Protein AF-A0A848GWV9-F1 (afdb_monomer)

pLDDT: mean 75.82, std 21.97, range [32.12, 97.69]

Foldseek 3Di:
DDDDDDPDPPPPPPPLDDWDFDPAWKKFFFPAKQWFWDADPVRKIKIKIQGGAIFTFTTDDPFWTFTWGAAQRMWIAIVVVVRWIWGFLWTKTDTPPLVFFIKTKGQQDPDTDTDPDVVVVSVLLVVQQVPDDDDDQDDAPDDRRSHDDNRVSVLVRCLVVVSHDMDMDGRPPSVSRVSRVVSMDHDPDPPPPDPDPPDDD

Secondary structure (DSSP, 8-state):
------------------PEEPSS-EEEEESS-EEEEEE-TT--EEEEEEPSEEEEEEEE-SSEEEEEPSSS-EEEEEGGGTTPPEEESEEEEEESSTTSPPEEEEE--SS-EE-S-HHHHHHHHHHHHHS--S------TTS---S---HHHHHHHHIIIII--EEEEE---HHHHHHHHHTEEE---GGG---PPPPP-

Sequence (201 aa):
MIMGAALSAIGGCATREKLARADREEQIVLTEKVSYVTHSISGVRWEYIALPGIYVAERKDDQGVYFYGPGRSIVEITTLRNNLPHLLVGGIYLPNDPSRPSQLVWAFEGNPQTTADLDAYMTQRTVATTALPALQPGIGAGANIVGNVVGGAVVAGIIAAGEGELNRIEVKDPALSAKLREGRGPTRSAAAGQQLPQAVK

Nearest PDB structures (foldseek):
  6zfb-assembly1_X  TM=3.931E-01  e=8.221E+00  Bacillus subtilis
  3j1o-assembly1_M  TM=1.472E-01  e=5.541E+00  Saccharomyces cerevisiae

Structure (mmCIF, N/CA/C/O backbone):
data_AF-A0A848GWV9-F1
#
_entry.id   AF-A0A848GWV9-F1
#
loop_
_atom_site.group_PDB
_atom_site.id
_atom_site.type_symbol
_atom_site.label_atom_id
_atom_site.label_alt_id
_atom_site.label_comp_id
_atom_site.label_asym_id
_atom_site.label_entity_id
_atom_site.label_seq_id
_atom_site.pdbx_PDB_ins_code
_atom_site.Cartn_x
_atom_site.Cartn_y
_atom_site.Cartn_z
_atom_site.occupancy
_atom_site.B_iso_or_equiv
_atom_site.auth_seq_id
_atom_site.auth_comp_id
_atom_site.auth_asym_id
_atom_site.auth_atom_id
_atom_site.pdbx_PDB_model_num
ATOM 1 N N . MET A 1 1 ? 35.061 -28.473 39.224 1.00 37.84 1 MET A N 1
ATOM 2 C CA . MET A 1 1 ? 34.505 -27.168 38.808 1.00 37.84 1 MET A CA 1
ATOM 3 C C . MET A 1 1 ? 34.039 -27.339 37.367 1.00 37.84 1 MET A C 1
ATOM 5 O O . MET A 1 1 ? 34.867 -27.329 36.470 1.00 37.84 1 MET A O 1
ATOM 9 N N . ILE A 1 2 ? 32.767 -27.693 37.157 1.00 36.75 2 ILE A N 1
ATOM 10 C CA . ILE A 1 2 ? 32.220 -28.002 35.825 1.00 36.75 2 ILE A CA 1
ATOM 11 C C . ILE A 1 2 ? 31.455 -26.765 35.364 1.00 36.75 2 ILE A C 1
ATOM 13 O O . ILE A 1 2 ? 30.450 -26.394 35.964 1.00 36.75 2 ILE A O 1
ATOM 17 N N . MET A 1 3 ? 31.994 -26.099 34.347 1.00 40.75 3 MET A N 1
ATOM 18 C CA . MET A 1 3 ? 31.431 -24.896 33.748 1.00 40.75 3 MET A CA 1
ATOM 19 C C . MET A 1 3 ? 30.366 -25.326 32.735 1.00 40.75 3 MET A C 1
ATOM 21 O O . MET A 1 3 ? 30.688 -25.843 31.668 1.00 40.75 3 MET A O 1
ATOM 25 N N . GLY A 1 4 ? 29.095 -25.193 33.115 1.00 39.00 4 GLY A N 1
ATOM 26 C CA . GLY A 1 4 ? 27.958 -25.467 32.240 1.00 39.00 4 GLY A CA 1
ATOM 27 C C . GLY A 1 4 ? 27.772 -24.330 31.239 1.00 39.00 4 GLY A C 1
ATOM 28 O O . GLY A 1 4 ? 27.489 -23.201 31.631 1.00 39.00 4 GLY A O 1
ATOM 29 N N . ALA A 1 5 ? 27.938 -24.628 29.952 1.00 45.38 5 ALA A N 1
ATOM 30 C CA . ALA A 1 5 ? 27.620 -23.710 28.869 1.00 45.38 5 ALA A CA 1
ATOM 31 C C . ALA A 1 5 ? 26.100 -23.695 28.646 1.00 45.38 5 ALA A C 1
ATOM 33 O O . ALA A 1 5 ? 25.513 -24.695 28.231 1.00 45.38 5 ALA A O 1
ATOM 34 N N . ALA A 1 6 ? 25.462 -22.562 28.934 1.00 46.06 6 ALA A N 1
ATOM 35 C CA . ALA A 1 6 ? 24.075 -22.318 28.568 1.00 46.06 6 ALA A CA 1
ATOM 36 C C . ALA A 1 6 ? 24.000 -22.000 27.065 1.00 46.06 6 ALA A C 1
ATOM 38 O O . ALA A 1 6 ? 24.472 -20.955 26.619 1.00 46.06 6 ALA A O 1
ATOM 39 N N . LEU A 1 7 ? 23.409 -22.906 26.280 1.00 41.81 7 LEU A N 1
ATOM 40 C CA . LEU A 1 7 ? 22.966 -22.610 24.919 1.00 41.81 7 LEU A CA 1
ATOM 41 C C . LEU A 1 7 ? 21.737 -21.695 24.998 1.00 41.81 7 LEU A C 1
ATOM 43 O O . LEU A 1 7 ? 20.629 -22.147 25.285 1.00 41.81 7 LEU A O 1
ATOM 47 N N . SER A 1 8 ? 21.919 -20.406 24.724 1.00 45.28 8 SER A N 1
ATOM 48 C CA . SER A 1 8 ? 20.810 -19.507 24.410 1.00 45.28 8 SER A CA 1
ATOM 49 C C . SER A 1 8 ? 20.302 -19.828 23.005 1.00 45.28 8 SER A C 1
ATOM 51 O O . SER A 1 8 ? 20.892 -19.426 22.006 1.00 45.28 8 SER A O 1
ATOM 53 N N . ALA A 1 9 ? 19.205 -20.579 22.925 1.00 43.94 9 ALA A N 1
ATOM 54 C CA . ALA A 1 9 ? 18.448 -20.742 21.695 1.00 43.94 9 ALA A CA 1
ATOM 55 C C . ALA A 1 9 ? 17.792 -19.398 21.335 1.00 43.94 9 ALA A C 1
ATOM 57 O O . ALA A 1 9 ? 16.782 -19.014 21.922 1.00 43.94 9 ALA A O 1
ATOM 58 N N . ILE A 1 10 ? 18.361 -18.678 20.366 1.00 43.25 10 ILE A N 1
ATOM 59 C CA . ILE A 1 10 ? 17.713 -17.533 19.711 1.00 43.25 10 ILE A CA 1
ATOM 60 C C . ILE A 1 10 ? 16.693 -18.103 18.715 1.00 43.25 10 ILE A C 1
ATOM 62 O O . ILE A 1 10 ? 16.870 -18.067 17.501 1.00 43.25 10 ILE A O 1
ATOM 66 N N . GLY A 1 11 ? 15.641 -18.725 19.243 1.00 38.44 11 GLY A N 1
ATOM 67 C CA . GLY A 1 11 ? 14.451 -19.055 18.477 1.00 38.44 11 GLY A CA 1
ATOM 68 C C . GLY A 1 11 ? 13.612 -17.793 18.363 1.00 38.44 11 GLY A C 1
ATOM 69 O O . GLY A 1 11 ? 12.876 -17.464 19.289 1.00 38.44 11 GLY A O 1
ATOM 70 N N . GLY A 1 12 ? 13.749 -17.065 17.254 1.00 34.25 12 GLY A N 1
ATOM 71 C CA . GLY A 1 12 ? 12.821 -15.999 16.899 1.00 34.25 12 GLY A CA 1
ATOM 72 C C . GLY A 1 12 ? 11.434 -16.600 16.707 1.00 34.25 12 GLY A C 1
ATOM 73 O O . GLY A 1 12 ? 11.107 -17.080 15.625 1.00 34.25 1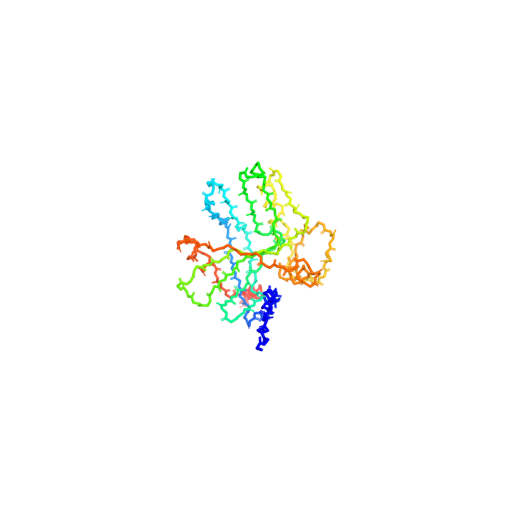2 GLY A O 1
ATOM 74 N N . CYS A 1 13 ? 10.627 -16.619 17.767 1.00 38.88 13 CYS A N 1
ATOM 75 C CA . CYS A 1 13 ? 9.197 -16.840 17.653 1.00 38.88 13 CYS A CA 1
ATOM 76 C C . CYS A 1 13 ? 8.653 -15.741 16.739 1.00 38.88 13 CYS A C 1
ATOM 78 O O . CYS A 1 13 ? 8.515 -14.593 17.161 1.00 38.88 13 CYS A O 1
ATOM 80 N N . ALA A 1 14 ? 8.371 -16.083 15.482 1.00 41.12 14 ALA A N 1
ATOM 81 C CA . ALA A 1 14 ? 7.571 -15.254 14.599 1.00 41.12 14 ALA A CA 1
ATOM 82 C C . ALA A 1 14 ? 6.175 -15.165 15.224 1.00 41.12 14 ALA A C 1
ATOM 84 O O . ALA A 1 14 ? 5.323 -16.041 15.052 1.00 41.12 14 ALA A O 1
ATOM 85 N N . THR A 1 15 ? 5.973 -14.158 16.067 1.00 48.69 15 THR A N 1
ATOM 86 C CA . THR A 1 15 ? 4.688 -13.915 16.708 1.00 48.69 15 THR A CA 1
ATOM 87 C C . THR A 1 15 ? 3.738 -13.491 15.600 1.00 48.69 15 THR A C 1
ATOM 89 O O . THR A 1 15 ? 3.828 -12.368 15.115 1.00 48.69 15 THR A O 1
ATOM 92 N N . ARG A 1 16 ? 2.861 -14.401 15.151 1.00 56.94 16 ARG A N 1
ATOM 93 C CA . ARG A 1 16 ? 1.762 -14.048 14.243 1.00 56.94 16 ARG A CA 1
ATOM 94 C C . ARG A 1 16 ? 0.995 -12.900 14.881 1.00 56.94 16 ARG A C 1
ATOM 96 O O . ARG A 1 16 ? 0.379 -13.073 15.935 1.00 56.94 16 ARG A O 1
ATOM 103 N N . GLU A 1 17 ? 1.077 -11.735 14.263 1.00 62.47 17 GLU A N 1
ATOM 104 C CA . GLU A 1 17 ? 0.449 -10.525 14.759 1.00 62.47 17 GLU A CA 1
ATOM 105 C C . GLU A 1 17 ? -1.068 -10.736 14.782 1.00 62.47 17 GLU A C 1
ATOM 107 O O . GLU A 1 17 ? -1.705 -11.006 13.760 1.00 62.47 17 GLU A O 1
ATOM 112 N N . LYS A 1 18 ? -1.656 -10.717 15.980 1.00 69.44 18 LYS A N 1
ATOM 113 C CA . LYS A 1 18 ? -3.096 -10.912 16.146 1.00 69.44 18 LYS A CA 1
ATOM 114 C C . LYS A 1 18 ? -3.809 -9.607 15.824 1.00 69.44 18 LYS A C 1
ATOM 116 O O . LYS A 1 18 ? -4.002 -8.770 16.698 1.00 69.44 18 LYS A O 1
ATOM 121 N N . LEU A 1 19 ? -4.227 -9.462 14.575 1.00 82.06 19 LEU A N 1
ATOM 122 C CA . LEU A 1 19 ? -5.028 -8.325 14.141 1.00 82.06 19 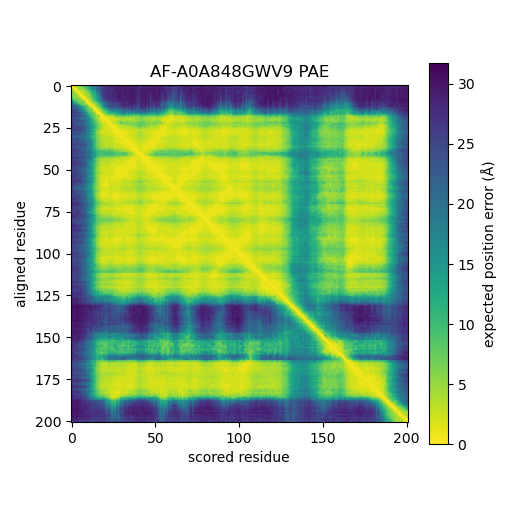LEU A CA 1
ATOM 123 C C . LEU A 1 19 ? -6.485 -8.480 14.593 1.00 82.06 19 LEU A C 1
ATOM 125 O O . LEU A 1 19 ? -7.148 -9.470 14.272 1.00 82.06 19 LEU A O 1
ATOM 129 N N . ALA A 1 20 ? -7.001 -7.484 15.309 1.00 85.81 20 ALA A N 1
ATOM 130 C CA . ALA A 1 20 ? -8.416 -7.388 15.652 1.00 85.81 20 ALA A CA 1
ATOM 131 C C . ALA A 1 20 ? -9.216 -6.798 14.481 1.00 85.81 20 ALA A C 1
ATOM 133 O O . ALA A 1 20 ? -8.654 -6.183 13.574 1.00 85.81 20 ALA A O 1
ATOM 134 N N . ARG A 1 21 ? -10.544 -6.956 14.491 1.00 85.88 21 ARG A N 1
ATOM 135 C CA . ARG A 1 21 ? -11.423 -6.226 13.564 1.00 85.88 21 ARG A CA 1
ATOM 136 C C . ARG A 1 21 ? -11.405 -4.732 13.908 1.00 85.88 21 ARG A C 1
ATOM 138 O O . ARG A 1 21 ? -11.348 -4.383 15.085 1.00 85.88 21 ARG A O 1
ATOM 145 N N . ALA A 1 22 ? -11.449 -3.867 12.895 1.00 87.25 22 ALA A N 1
ATOM 146 C CA . ALA A 1 22 ? -11.583 -2.425 13.104 1.00 87.25 22 ALA A CA 1
ATOM 147 C C . ALA A 1 22 ? -12.892 -2.087 13.851 1.00 87.25 22 ALA A C 1
ATOM 149 O O . ALA A 1 22 ? -13.922 -2.714 13.603 1.00 87.25 22 ALA A O 1
ATOM 150 N N . ASP A 1 23 ? -12.853 -1.099 14.753 1.00 85.94 23 ASP A N 1
ATOM 151 C CA . ASP A 1 23 ? -14.019 -0.722 15.577 1.00 85.94 23 ASP A CA 1
ATOM 152 C C . ASP A 1 23 ? -15.027 0.164 14.838 1.00 85.94 23 ASP A C 1
ATOM 154 O O . ASP A 1 23 ? -16.157 0.334 15.292 1.00 85.94 23 ASP A O 1
ATOM 158 N N . ARG A 1 24 ? -14.596 0.803 13.747 1.00 87.12 24 ARG A N 1
ATOM 159 C CA . ARG A 1 24 ? -15.358 1.827 13.032 1.00 87.12 24 ARG A CA 1
ATOM 160 C C . ARG A 1 24 ? -15.438 1.492 11.554 1.00 87.12 24 ARG A C 1
ATOM 162 O O . ARG A 1 24 ? -14.464 1.028 10.966 1.00 87.12 24 ARG A O 1
ATOM 169 N N . GLU A 1 25 ? -16.590 1.790 10.967 1.00 87.19 25 GLU A N 1
ATOM 170 C CA . GLU A 1 25 ? -16.789 1.759 9.521 1.00 87.19 25 GLU A CA 1
ATOM 171 C C . GLU A 1 25 ? -16.191 3.028 8.909 1.00 87.19 25 GLU A C 1
ATOM 173 O O . GLU A 1 25 ? -16.817 4.089 8.826 1.00 87.19 25 GLU A O 1
ATOM 178 N N . GLU A 1 26 ? -14.916 2.926 8.555 1.00 89.62 26 GLU A N 1
ATOM 179 C CA . GLU A 1 26 ? -14.139 3.997 7.949 1.00 89.62 26 GLU A CA 1
ATOM 180 C C . GLU A 1 26 ? -13.521 3.512 6.640 1.00 89.62 26 GLU A C 1
ATOM 182 O O . GLU A 1 26 ? -13.300 2.319 6.421 1.00 89.62 26 GLU A O 1
ATOM 187 N N . GLN A 1 27 ? -13.206 4.458 5.765 1.00 92.25 27 GLN A N 1
ATOM 188 C CA . GLN A 1 27 ? -12.555 4.179 4.496 1.00 92.25 27 GLN A CA 1
ATOM 189 C C . GLN A 1 27 ? -11.557 5.273 4.134 1.00 92.25 27 GLN A C 1
ATOM 191 O O . GLN A 1 27 ? -11.716 6.418 4.550 1.00 92.25 27 GLN A O 1
ATOM 196 N N . ILE A 1 28 ? -10.569 4.928 3.314 1.00 93.12 28 ILE A N 1
ATOM 197 C CA . ILE A 1 28 ? -9.724 5.876 2.590 1.00 93.12 28 ILE A CA 1
ATOM 198 C C . ILE A 1 28 ? -10.146 5.843 1.125 1.00 93.12 28 ILE A C 1
ATOM 200 O O . ILE A 1 28 ? -10.170 4.777 0.510 1.00 93.12 28 ILE A O 1
ATOM 204 N N . VAL A 1 29 ? -10.481 6.996 0.552 1.00 90.25 29 VAL A N 1
ATOM 205 C CA . VAL A 1 29 ? -10.802 7.101 -0.878 1.00 90.25 29 VAL A CA 1
ATOM 206 C C . VAL A 1 29 ? -9.615 7.701 -1.616 1.00 90.25 29 VAL A C 1
ATOM 208 O O . VAL A 1 29 ? -9.265 8.856 -1.394 1.00 90.25 29 VAL A O 1
ATOM 211 N N . LEU A 1 30 ? -9.022 6.925 -2.522 1.00 91.88 30 LEU A N 1
ATOM 212 C CA . LEU A 1 30 ? -8.000 7.402 -3.447 1.00 91.88 30 LEU A CA 1
ATOM 213 C C . LEU A 1 30 ? -8.615 7.591 -4.833 1.00 91.88 30 LEU A C 1
ATOM 215 O O . LEU A 1 30 ? -9.012 6.624 -5.480 1.00 91.88 30 LEU A O 1
ATOM 219 N N . THR A 1 31 ? -8.696 8.834 -5.298 1.00 88.44 31 THR A N 1
ATOM 220 C CA . THR A 1 31 ? -9.167 9.174 -6.655 1.00 88.44 31 THR A CA 1
ATOM 221 C C . THR A 1 31 ? -8.081 8.978 -7.710 1.00 88.44 31 THR A C 1
ATOM 223 O O . THR A 1 31 ? -8.380 8.749 -8.878 1.00 88.44 31 THR A O 1
ATOM 226 N N . GLU A 1 32 ? -6.821 9.025 -7.292 1.00 90.56 32 GLU A N 1
ATOM 227 C CA . GLU A 1 32 ? -5.636 8.859 -8.124 1.00 90.56 32 GLU A CA 1
ATOM 228 C C . GLU A 1 32 ? -4.634 7.914 -7.456 1.00 90.56 32 GLU A C 1
ATOM 230 O O . GLU A 1 32 ? -4.730 7.625 -6.259 1.00 90.56 32 GLU A O 1
ATOM 235 N N . LYS A 1 33 ? -3.670 7.413 -8.236 1.00 94.12 33 LYS A N 1
ATOM 236 C CA . LYS A 1 33 ? -2.619 6.554 -7.691 1.00 94.12 33 LYS A CA 1
ATOM 237 C C . LYS A 1 33 ? -1.695 7.363 -6.785 1.00 94.12 33 LYS A C 1
ATOM 239 O O . LYS A 1 33 ? -1.374 8.517 -7.062 1.00 94.12 33 LYS A O 1
ATOM 244 N N . VAL A 1 34 ? -1.226 6.726 -5.725 1.00 95.50 34 VAL A N 1
ATOM 245 C CA . VAL A 1 34 ? -0.238 7.272 -4.798 1.00 95.50 34 VAL A CA 1
ATOM 246 C C . VAL A 1 34 ? 1.045 6.474 -4.981 1.00 95.50 34 VAL A C 1
ATOM 248 O O . VAL A 1 34 ? 1.056 5.286 -4.682 1.00 95.50 34 VAL A O 1
ATOM 251 N N . SER A 1 35 ? 2.098 7.106 -5.507 1.00 96.81 35 SER A N 1
ATOM 252 C CA . SER A 1 35 ? 3.405 6.473 -5.734 1.00 96.81 35 SER A CA 1
ATOM 253 C C . SER A 1 35 ? 4.417 6.935 -4.688 1.00 96.81 35 SER A C 1
ATOM 255 O O . SER A 1 35 ? 4.547 8.130 -4.427 1.00 96.81 35 SER A O 1
ATOM 257 N N . TYR A 1 36 ? 5.130 5.980 -4.097 1.00 97.44 36 TYR A N 1
ATOM 258 C CA . TYR A 1 36 ? 6.228 6.189 -3.167 1.00 97.44 36 TYR A CA 1
ATOM 259 C C . TYR A 1 36 ? 7.496 5.536 -3.718 1.00 97.44 36 TYR A C 1
ATOM 261 O O . TYR A 1 36 ? 7.561 4.317 -3.880 1.00 97.44 36 TYR A O 1
ATOM 269 N N . VAL A 1 37 ? 8.518 6.348 -3.990 1.00 96.94 37 VAL A N 1
ATOM 270 C CA . VAL A 1 37 ? 9.806 5.884 -4.519 1.00 96.94 37 VAL A CA 1
ATOM 271 C C . VAL A 1 37 ? 10.858 5.912 -3.416 1.00 96.94 37 VAL A C 1
ATOM 273 O O . VAL A 1 37 ? 11.019 6.909 -2.716 1.00 96.94 37 VAL A O 1
ATOM 276 N N . THR A 1 38 ? 11.614 4.827 -3.288 1.00 95.56 38 THR A N 1
ATOM 277 C CA . THR A 1 38 ? 12.735 4.701 -2.354 1.00 95.56 38 THR A CA 1
ATOM 278 C C . THR A 1 38 ? 13.902 3.965 -3.008 1.00 95.56 38 THR A C 1
ATOM 280 O O . THR A 1 38 ? 13.754 3.343 -4.060 1.00 95.56 38 THR A O 1
ATOM 283 N N . HIS A 1 39 ? 15.081 4.047 -2.397 1.00 94.38 39 HIS A N 1
ATOM 284 C CA . HIS A 1 39 ? 16.280 3.359 -2.865 1.00 94.38 39 HIS A CA 1
ATOM 285 C C . HIS A 1 39 ? 16.845 2.480 -1.750 1.00 94.38 39 HIS A C 1
ATOM 287 O O . HIS A 1 39 ? 16.891 2.888 -0.588 1.00 94.38 39 HIS A O 1
ATOM 293 N N . SER A 1 40 ? 17.273 1.267 -2.097 1.00 90.00 40 SER A N 1
ATOM 294 C CA . SER A 1 40 ? 18.042 0.425 -1.180 1.00 90.00 40 SER A CA 1
ATOM 295 C C . SER A 1 40 ? 19.462 0.974 -0.994 1.00 90.00 40 SER A C 1
ATOM 297 O O . SER A 1 40 ? 19.934 1.814 -1.761 1.00 90.00 40 SER A O 1
ATOM 299 N N . ILE A 1 41 ? 20.189 0.421 -0.020 1.00 84.06 41 ILE A N 1
ATOM 300 C CA . ILE A 1 41 ? 21.613 0.726 0.214 1.00 84.06 41 ILE A CA 1
ATOM 301 C C . ILE A 1 41 ? 22.476 0.407 -1.025 1.00 84.06 41 ILE A C 1
ATOM 303 O O . ILE A 1 41 ? 23.483 1.065 -1.262 1.00 84.06 41 ILE A O 1
ATOM 307 N N . SER A 1 42 ? 22.064 -0.560 -1.851 1.00 91.50 42 SER A N 1
ATOM 308 C CA . SER A 1 42 ? 22.725 -0.913 -3.115 1.00 91.50 42 SER A CA 1
ATOM 309 C C . SER A 1 42 ? 22.299 -0.047 -4.310 1.00 91.50 42 SER A C 1
ATOM 311 O O . SER A 1 42 ? 22.659 -0.355 -5.443 1.00 91.50 42 SER A O 1
ATOM 313 N N . GLY A 1 43 ? 21.515 1.014 -4.089 1.00 93.06 43 GLY A N 1
ATOM 314 C CA . GLY A 1 43 ? 21.027 1.905 -5.145 1.00 93.06 43 GLY A CA 1
ATOM 315 C C . GLY A 1 43 ? 19.875 1.331 -5.976 1.00 93.06 43 GLY A C 1
ATOM 316 O O . GLY A 1 43 ? 19.492 1.925 -6.982 1.00 93.06 43 GLY A O 1
ATOM 317 N N . VAL A 1 44 ? 19.292 0.197 -5.574 1.00 95.31 44 VAL A N 1
ATOM 318 C CA . VAL A 1 44 ? 18.119 -0.369 -6.254 1.00 95.31 44 VAL A CA 1
ATOM 319 C C . VAL A 1 44 ? 16.926 0.539 -6.006 1.00 95.31 44 VAL A C 1
ATOM 321 O O . VAL A 1 44 ? 16.540 0.752 -4.856 1.00 95.31 44 VAL A O 1
ATOM 324 N N . ARG A 1 45 ? 16.320 1.034 -7.086 1.00 96.62 45 ARG A N 1
ATOM 325 C CA . ARG A 1 45 ? 15.083 1.811 -7.035 1.00 96.62 45 ARG A CA 1
ATOM 326 C C . ARG A 1 45 ? 13.899 0.875 -6.815 1.00 96.62 45 ARG A C 1
ATOM 328 O O . ARG A 1 45 ? 13.680 -0.043 -7.605 1.00 96.62 45 ARG A O 1
ATOM 335 N N . TRP A 1 46 ? 13.121 1.169 -5.783 1.00 96.81 46 TRP A N 1
ATOM 336 C CA . TRP A 1 46 ? 11.823 0.568 -5.510 1.00 96.81 46 TRP A CA 1
ATOM 337 C C . TRP A 1 46 ? 10.751 1.640 -5.623 1.00 96.81 46 TRP A C 1
ATOM 339 O O . TRP A 1 46 ? 10.903 2.744 -5.102 1.00 96.81 46 TRP A O 1
ATOM 349 N N . GLU A 1 47 ? 9.662 1.312 -6.291 1.00 97.69 47 GLU A N 1
ATOM 350 C CA . GLU A 1 47 ? 8.471 2.137 -6.375 1.00 97.69 47 GLU A CA 1
ATOM 351 C C . GLU A 1 47 ? 7.279 1.318 -5.892 1.00 97.69 47 GLU A C 1
ATOM 353 O O . GLU A 1 47 ? 6.987 0.248 -6.423 1.00 97.69 47 GLU A O 1
ATOM 358 N N . TYR A 1 48 ? 6.609 1.831 -4.866 1.00 97.56 48 TYR A N 1
ATOM 359 C CA . TYR A 1 48 ? 5.417 1.242 -4.279 1.00 97.56 48 TYR A CA 1
ATOM 360 C C . TYR A 1 48 ? 4.228 2.140 -4.592 1.00 97.56 48 TYR A C 1
ATOM 362 O O . TYR A 1 48 ? 4.257 3.335 -4.303 1.00 97.56 48 TYR A O 1
ATOM 370 N N . ILE A 1 49 ? 3.181 1.577 -5.182 1.00 97.50 49 ILE A N 1
ATOM 371 C CA . ILE A 1 49 ? 2.029 2.334 -5.662 1.00 97.50 49 ILE A CA 1
ATOM 372 C C . ILE A 1 49 ? 0.766 1.795 -4.999 1.00 97.50 49 ILE A C 1
ATOM 374 O O . ILE A 1 49 ? 0.437 0.623 -5.157 1.00 97.50 49 ILE A O 1
ATOM 378 N N . ALA A 1 50 ? 0.021 2.655 -4.309 1.00 96.75 50 ALA A N 1
ATOM 379 C CA . ALA A 1 50 ? -1.371 2.391 -3.969 1.00 96.75 50 ALA A CA 1
ATOM 380 C C . ALA A 1 50 ? -2.258 2.869 -5.124 1.00 96.75 50 ALA A C 1
ATOM 382 O O . ALA A 1 50 ? -2.253 4.047 -5.489 1.00 96.75 50 ALA A O 1
ATOM 383 N N . LEU A 1 51 ? -3.001 1.949 -5.734 1.00 94.88 51 LEU A N 1
ATOM 384 C CA . LEU A 1 51 ? -3.868 2.246 -6.873 1.00 94.88 51 LEU A CA 1
ATOM 385 C C . LEU A 1 51 ? -5.141 2.995 -6.436 1.00 94.88 51 LEU A C 1
ATOM 387 O O . LEU A 1 51 ? -5.569 2.835 -5.288 1.00 94.88 51 LEU A O 1
ATOM 391 N N . PRO A 1 52 ? -5.804 3.748 -7.335 1.00 91.50 52 PRO A N 1
ATOM 392 C CA . PRO A 1 52 ? -7.081 4.392 -7.030 1.00 91.50 52 PRO A CA 1
ATOM 393 C C . PRO A 1 52 ? -8.117 3.385 -6.518 1.00 91.50 52 PRO A C 1
ATOM 395 O O . PRO A 1 52 ? -8.121 2.222 -6.930 1.00 91.50 52 PRO A O 1
ATOM 398 N N . GLY A 1 53 ? -9.006 3.809 -5.629 1.00 88.50 53 GLY A N 1
ATOM 399 C CA . GLY A 1 53 ? -10.079 2.973 -5.101 1.00 88.50 53 GLY A CA 1
ATOM 400 C C . GLY A 1 53 ? -10.478 3.321 -3.672 1.00 88.50 53 GLY A C 1
ATOM 401 O O . GLY A 1 53 ? -9.929 4.227 -3.047 1.00 88.50 53 GLY A O 1
ATOM 402 N N . ILE A 1 54 ? -11.454 2.572 -3.162 1.00 88.69 54 ILE A N 1
ATOM 403 C CA . ILE A 1 54 ? -11.947 2.684 -1.788 1.00 88.69 54 ILE A CA 1
ATOM 404 C C . ILE A 1 54 ? -11.254 1.617 -0.942 1.00 88.69 54 ILE A C 1
ATOM 406 O O . ILE A 1 54 ? -11.431 0.427 -1.182 1.00 88.69 54 ILE A O 1
ATOM 410 N N . TYR A 1 55 ? -10.478 2.042 0.045 1.00 91.12 55 TYR A N 1
ATOM 411 C CA . TYR A 1 55 ? -9.791 1.172 0.989 1.00 91.12 55 TYR A CA 1
ATOM 412 C C . TYR A 1 55 ? -10.584 1.138 2.289 1.00 91.12 55 TYR A C 1
ATOM 414 O O . TYR A 1 55 ? -10.756 2.175 2.922 1.00 91.12 55 TYR A O 1
ATOM 422 N N . VAL A 1 56 ? -11.081 -0.025 2.694 1.00 90.19 56 VAL A N 1
ATOM 423 C CA . VAL A 1 56 ? -11.996 -0.151 3.839 1.00 90.19 56 VAL A CA 1
ATOM 424 C C . VAL A 1 56 ? -11.224 -0.550 5.091 1.00 90.19 56 VAL A C 1
ATOM 426 O O . VAL A 1 56 ? -10.379 -1.445 5.034 1.00 90.19 56 VAL A O 1
ATOM 429 N N . ALA A 1 57 ? -11.510 0.100 6.220 1.00 91.00 57 ALA A N 1
ATOM 430 C CA . ALA A 1 57 ? -10.981 -0.289 7.521 1.00 91.00 57 ALA A CA 1
ATOM 431 C C . ALA A 1 57 ? -11.534 -1.664 7.916 1.00 91.00 57 ALA A C 1
ATOM 433 O O . ALA A 1 57 ? -12.717 -1.809 8.216 1.00 91.00 57 ALA A O 1
ATOM 434 N N . GLU A 1 58 ? -10.680 -2.686 7.942 1.00 85.38 58 GLU A N 1
ATOM 435 C CA . GLU A 1 58 ? -11.119 -4.047 8.287 1.00 85.38 58 GLU A CA 1
ATOM 436 C C . GLU A 1 58 ? -10.387 -4.643 9.479 1.00 85.38 58 GLU A C 1
ATOM 438 O O . GLU A 1 58 ? -10.937 -5.500 10.186 1.00 85.38 58 GLU A O 1
ATOM 443 N N . ARG A 1 59 ? -9.141 -4.224 9.701 1.00 89.12 59 ARG A N 1
ATOM 444 C CA . ARG A 1 59 ? -8.291 -4.726 10.778 1.00 89.12 59 ARG A CA 1
ATOM 445 C C . ARG A 1 59 ? -7.651 -3.577 11.542 1.00 89.12 59 ARG A C 1
ATOM 447 O O . ARG A 1 59 ? -7.513 -2.475 11.018 1.00 89.12 59 ARG A O 1
ATOM 454 N N . LYS A 1 60 ? -7.253 -3.844 12.778 1.00 91.62 60 LYS A N 1
ATOM 455 C CA . LYS A 1 60 ? -6.481 -2.936 13.625 1.00 91.62 60 LYS A CA 1
ATOM 456 C C . LYS A 1 60 ? -5.570 -3.718 14.563 1.00 91.62 60 LYS A C 1
ATOM 458 O O . LYS A 1 60 ? -5.825 -4.887 14.865 1.00 91.62 60 LYS A O 1
ATOM 463 N N . ASP A 1 61 ? -4.574 -3.024 15.067 1.00 91.25 61 ASP A N 1
ATOM 464 C CA . ASP A 1 61 ? -3.802 -3.395 16.245 1.00 91.25 61 ASP A CA 1
ATOM 465 C C . ASP A 1 61 ? -3.882 -2.243 17.268 1.00 91.25 61 ASP A C 1
ATOM 467 O O . ASP A 1 61 ? -4.739 -1.358 17.175 1.00 91.25 61 ASP A O 1
ATOM 471 N N . ASP A 1 62 ? -3.044 -2.278 18.295 1.00 92.31 62 ASP A N 1
ATOM 472 C CA . ASP A 1 62 ? -2.911 -1.208 19.284 1.00 92.31 62 ASP A CA 1
ATOM 473 C C . ASP A 1 62 ? -2.250 0.060 18.709 1.00 92.31 62 ASP A C 1
ATOM 475 O O . ASP A 1 62 ? -2.420 1.161 19.240 1.00 92.31 62 ASP A O 1
ATOM 479 N N . GLN A 1 63 ? -1.536 -0.072 17.594 1.00 94.25 63 GLN A N 1
ATOM 480 C CA . GLN A 1 63 ? -0.729 0.974 16.984 1.00 94.25 63 GLN A CA 1
ATOM 481 C C . GLN A 1 63 ? -1.455 1.721 15.855 1.00 94.25 63 GLN A C 1
ATOM 483 O O . GLN A 1 63 ? -1.061 2.851 15.544 1.00 94.25 63 GLN A O 1
ATOM 488 N N . GLY A 1 64 ? -2.490 1.146 15.240 1.00 94.75 64 GLY A N 1
ATOM 489 C CA . GLY A 1 64 ? -3.167 1.732 14.086 1.00 94.75 64 GLY A CA 1
ATOM 490 C C . GLY A 1 64 ? -4.228 0.854 13.4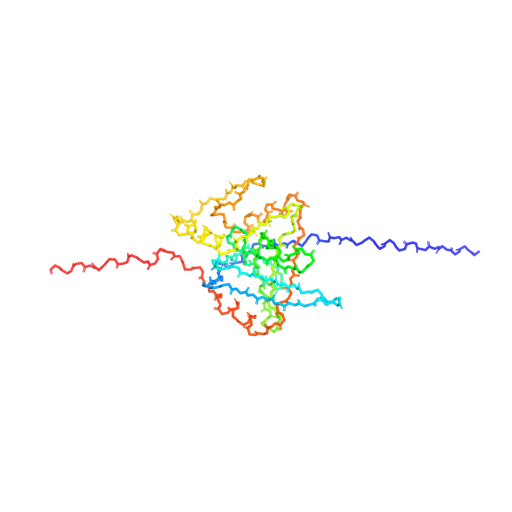24 1.00 94.75 64 GLY A C 1
ATOM 491 O O . GLY A 1 64 ? -4.670 -0.172 13.942 1.00 94.75 64 GLY A O 1
ATOM 492 N N . VAL A 1 65 ? -4.669 1.305 12.249 1.00 94.94 65 VAL A N 1
ATOM 493 C CA . VAL A 1 65 ? -5.776 0.715 11.482 1.00 94.94 65 VAL A CA 1
ATOM 494 C C . VAL A 1 65 ? -5.313 0.365 10.070 1.00 94.94 65 VAL A C 1
ATOM 496 O O . VAL A 1 65 ? -4.616 1.148 9.423 1.00 94.94 65 VAL A O 1
ATOM 499 N N . TYR A 1 66 ? -5.740 -0.799 9.586 1.00 94.38 66 TYR A N 1
ATOM 500 C CA . TYR A 1 66 ? -5.455 -1.326 8.255 1.00 94.38 66 TYR A CA 1
ATOM 501 C C . TYR A 1 66 ? -6.671 -1.130 7.353 1.00 94.38 66 TYR A C 1
ATOM 503 O O . TYR A 1 66 ? -7.763 -1.640 7.630 1.00 94.38 66 TYR A O 1
ATOM 511 N N . PHE A 1 67 ? -6.446 -0.422 6.254 1.00 93.94 67 PHE A N 1
ATOM 512 C CA . PHE A 1 67 ? -7.416 -0.132 5.214 1.00 93.94 67 PHE A CA 1
ATOM 513 C C . PHE A 1 67 ? -7.062 -0.941 3.968 1.00 93.94 67 PHE A C 1
ATOM 515 O O . PHE A 1 67 ? -6.062 -0.645 3.315 1.00 93.94 67 PHE A O 1
ATOM 522 N N . TYR A 1 68 ? -7.852 -1.953 3.615 1.00 91.56 68 TYR A N 1
ATOM 523 C CA . TYR A 1 68 ? -7.556 -2.819 2.469 1.00 91.56 68 TYR A CA 1
ATOM 524 C C . TYR A 1 68 ? -8.313 -2.380 1.220 1.00 91.56 68 TYR A C 1
ATOM 526 O O . TYR A 1 68 ? -9.508 -2.086 1.277 1.00 91.56 68 TYR A O 1
ATOM 534 N N . GLY A 1 69 ? -7.602 -2.319 0.094 1.00 87.94 69 GLY A N 1
ATOM 535 C CA . GLY A 1 69 ? -8.165 -1.909 -1.190 1.00 87.94 69 GLY A CA 1
ATOM 536 C C . GLY A 1 69 ? -8.770 -3.087 -1.958 1.00 87.94 69 GLY A C 1
ATOM 537 O O . GLY A 1 69 ? -8.509 -4.242 -1.628 1.00 87.94 69 GLY A O 1
ATOM 538 N N . PRO A 1 70 ? -9.569 -2.836 -3.009 1.00 83.31 70 PRO A N 1
ATOM 539 C CA . PRO A 1 70 ? -10.181 -3.913 -3.780 1.00 83.31 70 PRO A CA 1
ATOM 540 C C . PRO A 1 70 ? -9.133 -4.677 -4.594 1.00 83.31 70 PRO A C 1
ATOM 542 O O . PRO A 1 70 ? -8.252 -4.055 -5.198 1.00 83.31 70 PRO A O 1
ATOM 545 N N . GLY A 1 71 ? -9.265 -6.003 -4.668 1.00 83.25 71 GLY A N 1
ATOM 546 C CA . GLY A 1 71 ? -8.369 -6.869 -5.445 1.00 83.25 71 GLY A CA 1
ATOM 547 C C . GLY A 1 71 ? -6.891 -6.702 -5.064 1.00 83.25 71 GLY A C 1
ATOM 548 O O . GLY A 1 71 ? -6.546 -6.648 -3.886 1.00 83.25 71 GLY A O 1
ATOM 549 N N . ARG A 1 72 ? -6.009 -6.601 -6.068 1.00 89.88 72 ARG A N 1
ATOM 550 C CA . ARG A 1 72 ? -4.587 -6.276 -5.868 1.00 89.88 72 ARG A CA 1
ATOM 551 C C . ARG A 1 72 ? -4.385 -4.778 -6.010 1.00 89.88 72 ARG A C 1
ATOM 553 O O . ARG A 1 72 ? -4.298 -4.257 -7.124 1.00 89.88 72 ARG A O 1
ATOM 560 N N . SER A 1 73 ? -4.437 -4.090 -4.877 1.00 92.31 73 SER A N 1
ATOM 561 C CA . SER A 1 73 ? -4.463 -2.631 -4.791 1.00 92.31 73 SER A CA 1
ATOM 562 C C . SER A 1 73 ? -3.092 -1.997 -4.601 1.00 92.31 73 SER A C 1
ATOM 564 O O . SER A 1 73 ? -2.972 -0.784 -4.755 1.00 92.31 73 SER A O 1
ATOM 566 N N . ILE A 1 74 ? -2.084 -2.795 -4.245 1.00 95.81 74 ILE A N 1
ATOM 567 C CA . ILE A 1 74 ? -0.703 -2.348 -4.079 1.00 95.81 74 ILE A CA 1
ATOM 568 C C . ILE A 1 74 ? 0.117 -2.875 -5.249 1.00 95.81 74 ILE A C 1
ATOM 570 O O . ILE A 1 74 ? -0.081 -4.005 -5.692 1.00 95.81 74 ILE A O 1
ATOM 574 N N . VAL A 1 75 ? 1.022 -2.051 -5.763 1.00 96.62 75 VAL A N 1
ATOM 575 C CA . VAL A 1 75 ? 1.943 -2.422 -6.835 1.00 96.62 75 VAL A CA 1
ATOM 576 C C . VAL A 1 75 ? 3.365 -2.153 -6.396 1.00 96.62 75 VAL A C 1
ATOM 578 O O . VAL A 1 75 ? 3.656 -1.096 -5.848 1.00 96.62 75 VAL A O 1
ATOM 581 N N . GLU A 1 76 ? 4.245 -3.101 -6.666 1.00 96.38 76 GLU A N 1
ATOM 582 C CA . GLU A 1 76 ? 5.682 -2.972 -6.474 1.00 96.38 76 GLU A CA 1
ATOM 583 C C . GLU A 1 76 ? 6.369 -2.987 -7.844 1.00 96.38 76 GLU A C 1
ATOM 585 O O . GLU A 1 76 ? 6.134 -3.877 -8.662 1.00 96.38 76 GLU A O 1
ATOM 590 N N . ILE A 1 77 ? 7.220 -1.997 -8.101 1.00 96.75 77 ILE A N 1
ATOM 591 C CA . ILE A 1 77 ? 8.060 -1.903 -9.297 1.00 96.75 77 ILE A CA 1
ATOM 592 C C . ILE A 1 77 ? 9.505 -1.753 -8.835 1.00 96.75 77 ILE A C 1
ATOM 594 O O . ILE A 1 77 ? 9.826 -0.895 -8.013 1.00 96.75 77 ILE A O 1
ATOM 598 N N . THR A 1 78 ? 10.399 -2.577 -9.371 1.00 96.25 78 THR A N 1
ATOM 599 C CA . THR A 1 78 ? 11.817 -2.543 -9.004 1.00 96.25 78 THR A CA 1
ATOM 600 C C . THR A 1 78 ? 12.715 -2.821 -10.195 1.00 96.25 78 THR A C 1
ATOM 602 O O . THR A 1 78 ? 12.397 -3.641 -11.065 1.00 96.25 78 THR A O 1
ATOM 605 N N . THR A 1 79 ? 13.884 -2.183 -10.206 1.00 94.19 79 THR A N 1
ATOM 606 C CA . THR A 1 79 ? 14.897 -2.416 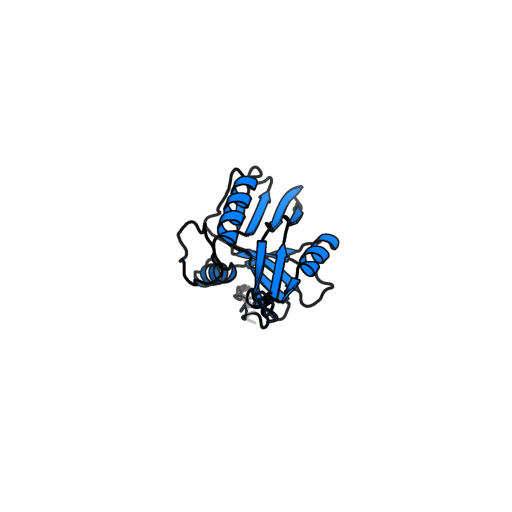-11.241 1.00 94.19 79 THR A CA 1
ATOM 607 C C . THR A 1 79 ? 15.443 -3.843 -11.203 1.00 94.19 79 THR A C 1
ATOM 609 O O . THR A 1 79 ? 15.852 -4.357 -12.239 1.00 94.19 79 THR A O 1
ATOM 612 N N . LEU A 1 80 ? 15.366 -4.531 -10.056 1.00 92.19 80 LEU A N 1
ATOM 613 C CA . LEU A 1 80 ? 15.759 -5.943 -9.929 1.00 92.19 80 LEU A CA 1
ATOM 614 C C . LEU A 1 80 ? 14.858 -6.904 -10.710 1.00 92.19 80 LEU A C 1
ATOM 616 O O . LEU A 1 80 ? 15.247 -8.042 -10.955 1.00 92.19 80 LEU A O 1
ATOM 620 N N . ARG A 1 81 ? 13.651 -6.469 -11.080 1.00 89.88 81 ARG A N 1
ATOM 621 C CA . ARG A 1 81 ? 12.659 -7.281 -11.796 1.00 89.88 81 ARG A CA 1
ATOM 622 C C . ARG A 1 81 ? 12.313 -6.674 -13.150 1.00 89.88 81 ARG A C 1
ATOM 624 O O . ARG A 1 81 ? 11.171 -6.739 -13.591 1.00 89.88 81 ARG A O 1
ATOM 631 N N . ASN A 1 82 ? 13.296 -6.044 -13.796 1.00 94.19 82 ASN A N 1
ATOM 632 C CA . ASN A 1 82 ? 13.139 -5.388 -15.097 1.00 94.19 82 ASN A CA 1
ATOM 633 C C . ASN A 1 82 ? 11.998 -4.354 -15.125 1.00 94.19 82 ASN A C 1
ATOM 635 O O . ASN A 1 82 ? 11.372 -4.153 -16.161 1.00 94.19 82 ASN A O 1
ATOM 639 N N . ASN A 1 83 ? 11.712 -3.713 -13.984 1.00 94.69 83 ASN A N 1
ATOM 640 C CA . ASN A 1 83 ? 10.590 -2.789 -13.806 1.00 94.69 83 ASN A CA 1
ATOM 641 C C . ASN A 1 83 ? 9.213 -3.381 -14.159 1.00 94.69 83 ASN A C 1
ATOM 643 O O . ASN A 1 83 ? 8.285 -2.627 -14.440 1.00 94.69 83 ASN A O 1
ATOM 647 N N . LEU A 1 84 ? 9.060 -4.708 -14.127 1.00 95.19 84 LEU A N 1
ATOM 648 C CA . LEU A 1 84 ? 7.761 -5.345 -14.291 1.00 95.19 84 LEU A CA 1
ATOM 649 C C . LEU A 1 84 ? 6.887 -5.038 -13.057 1.00 95.19 84 LEU A C 1
ATOM 651 O O . LEU A 1 84 ? 7.342 -5.277 -11.937 1.00 95.19 84 LEU A O 1
ATOM 655 N N . PRO A 1 85 ? 5.656 -4.520 -13.223 1.00 96.12 85 PRO A N 1
ATOM 656 C CA . PRO A 1 85 ? 4.722 -4.320 -12.119 1.00 96.12 85 PRO A CA 1
ATOM 657 C C . PRO A 1 85 ? 4.296 -5.627 -11.449 1.00 96.12 85 PRO A C 1
ATOM 659 O O . PRO A 1 85 ? 3.722 -6.507 -12.091 1.00 96.12 85 PRO A O 1
ATOM 662 N N . HIS A 1 86 ? 4.522 -5.723 -10.140 1.00 94.56 86 HIS A N 1
ATOM 663 C CA . HIS A 1 86 ? 4.019 -6.797 -9.287 1.00 94.56 86 HIS A CA 1
ATOM 664 C C . HIS A 1 86 ? 2.764 -6.331 -8.561 1.00 94.56 86 HIS A C 1
ATOM 666 O O . HIS A 1 86 ? 2.805 -5.375 -7.794 1.00 94.56 86 HIS A O 1
ATOM 672 N N . LEU A 1 87 ? 1.651 -7.011 -8.804 1.00 93.75 87 LEU A N 1
ATOM 673 C CA . LEU A 1 87 ? 0.345 -6.722 -8.235 1.00 93.75 87 LEU A CA 1
ATOM 674 C C . LEU A 1 87 ? 0.189 -7.492 -6.921 1.00 93.75 87 LEU A C 1
ATOM 676 O O . LEU A 1 87 ? 0.243 -8.720 -6.914 1.00 93.75 87 LEU A O 1
ATOM 680 N N . LEU A 1 88 ? -0.053 -6.787 -5.822 1.00 91.25 88 LEU A N 1
ATOM 681 C CA . LEU A 1 88 ? -0.054 -7.324 -4.463 1.00 91.25 88 LEU A CA 1
ATOM 682 C C . LEU A 1 88 ? -1.418 -7.117 -3.796 1.00 91.25 88 LEU A C 1
ATOM 684 O O . LEU A 1 88 ? -2.047 -6.059 -3.939 1.00 91.25 88 LEU A O 1
ATOM 688 N N . VAL A 1 89 ? -1.876 -8.118 -3.042 1.00 89.38 89 VAL A N 1
ATOM 689 C CA . VAL A 1 89 ? -3.064 -7.977 -2.189 1.00 89.38 89 VAL A CA 1
ATOM 690 C C . VAL A 1 89 ? -2.674 -7.215 -0.926 1.00 89.38 89 VAL A C 1
ATOM 692 O O . VAL A 1 89 ? -1.851 -7.675 -0.135 1.00 89.38 89 VAL A O 1
ATOM 695 N N . GLY A 1 90 ? -3.257 -6.036 -0.720 1.00 91.50 90 GLY A N 1
ATOM 696 C CA . GLY A 1 90 ? -2.786 -5.149 0.332 1.00 91.50 90 GLY A CA 1
ATOM 697 C C . GLY A 1 90 ? -3.643 -3.917 0.567 1.00 91.50 90 GLY A C 1
ATOM 698 O O . GLY A 1 90 ? -4.842 -3.883 0.289 1.00 91.50 90 GLY A O 1
ATOM 699 N N . GLY A 1 91 ? -3.023 -2.903 1.149 1.00 94.88 91 GLY A N 1
ATOM 700 C CA . GLY A 1 91 ? -3.714 -1.738 1.652 1.00 94.88 91 GLY A CA 1
ATOM 701 C C . GLY A 1 91 ? -2.789 -0.674 2.217 1.00 94.88 91 GLY A C 1
ATOM 702 O O . GLY A 1 91 ? -1.586 -0.635 1.956 1.00 94.88 91 GLY A O 1
ATOM 703 N N . ILE A 1 92 ? -3.390 0.189 3.019 1.00 97.00 92 ILE A N 1
ATOM 704 C CA . ILE A 1 92 ? -2.748 1.299 3.704 1.00 97.00 92 ILE A CA 1
ATOM 705 C C . ILE A 1 92 ? -2.907 1.059 5.198 1.00 97.00 92 ILE A C 1
ATOM 707 O O . ILE A 1 92 ? -4.003 0.770 5.674 1.00 97.00 92 ILE A O 1
ATOM 711 N N . TYR A 1 93 ? -1.829 1.208 5.948 1.00 97.00 93 TYR A N 1
ATOM 712 C CA . TYR A 1 93 ? -1.871 1.225 7.399 1.00 97.00 93 TYR A CA 1
ATOM 713 C C . TYR A 1 93 ? -1.655 2.653 7.898 1.00 97.00 93 TYR A C 1
ATOM 715 O O . TYR A 1 93 ? -0.676 3.318 7.542 1.00 97.00 93 TYR A O 1
ATOM 723 N N . LEU A 1 94 ? -2.589 3.128 8.721 1.00 97.12 94 LEU A N 1
ATOM 724 C CA . LEU A 1 94 ? -2.519 4.437 9.358 1.00 97.12 94 LEU A CA 1
ATOM 725 C C . LEU A 1 94 ? -2.272 4.263 10.860 1.00 97.12 94 LEU A C 1
ATOM 727 O O . LEU A 1 94 ? -3.170 3.794 11.566 1.00 97.12 94 LEU A O 1
ATOM 731 N N . PRO A 1 95 ? -1.100 4.681 11.372 1.00 96.69 95 PRO A N 1
ATOM 732 C CA . PRO A 1 95 ? -0.866 4.732 12.805 1.00 96.69 95 PRO A CA 1
ATOM 733 C C . PRO A 1 95 ? -1.842 5.673 13.521 1.00 96.69 95 PRO A C 1
ATOM 735 O O . PRO A 1 95 ? -2.182 6.745 12.998 1.00 96.69 95 PRO A O 1
ATOM 738 N N . ASN A 1 96 ? -2.219 5.291 14.743 1.00 95.06 96 ASN A N 1
ATOM 739 C CA . ASN A 1 96 ? -3.014 6.097 15.670 1.00 95.06 96 ASN A CA 1
ATOM 740 C C . ASN A 1 96 ? -2.305 7.415 16.004 1.00 95.06 96 ASN A C 1
ATOM 742 O O . ASN A 1 96 ? -2.940 8.466 16.031 1.00 95.06 96 ASN A O 1
ATOM 746 N N . ASP A 1 97 ? -0.987 7.357 16.202 1.00 95.25 97 ASP A N 1
ATOM 747 C CA . ASP A 1 97 ? -0.144 8.538 16.348 1.00 95.25 97 ASP A CA 1
ATOM 748 C C . ASP A 1 97 ? 0.039 9.229 14.978 1.00 95.25 97 ASP A C 1
ATOM 750 O O . ASP A 1 97 ? 0.622 8.634 14.060 1.00 95.25 97 ASP A O 1
ATOM 754 N N . P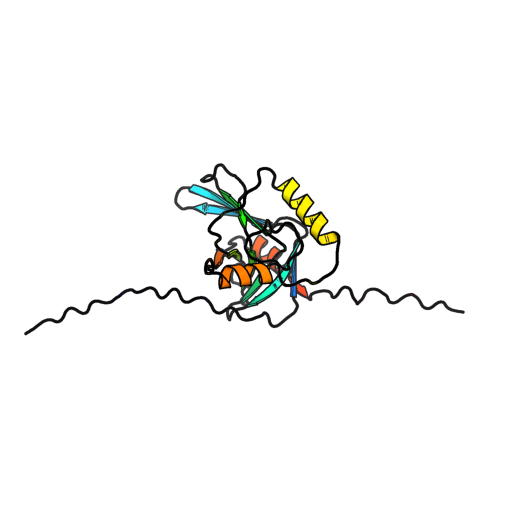RO A 1 98 ? -0.449 10.472 14.797 1.00 90.69 98 PRO A N 1
ATOM 755 C CA . PRO A 1 98 ? -0.327 11.193 13.535 1.00 90.69 98 PRO A CA 1
ATOM 756 C C . PRO A 1 98 ? 1.118 11.566 13.188 1.00 90.69 98 PRO A C 1
ATOM 758 O O . PRO A 1 98 ? 1.398 11.802 12.014 1.00 90.69 98 PRO A O 1
ATOM 761 N N . SER A 1 99 ? 2.028 11.594 14.169 1.00 92.69 99 SER A N 1
ATOM 762 C CA . SER A 1 99 ? 3.448 11.889 13.948 1.00 92.69 99 SER A CA 1
ATOM 763 C C . SER A 1 99 ? 4.202 10.732 13.290 1.00 92.69 99 SER A C 1
ATOM 765 O O . SER A 1 99 ? 5.250 10.943 12.677 1.00 92.69 99 SER A O 1
ATOM 767 N N . ARG A 1 100 ? 3.661 9.510 13.363 1.00 95.94 100 ARG A N 1
ATOM 768 C CA . ARG A 1 100 ? 4.249 8.351 12.694 1.00 95.94 100 ARG A CA 1
ATOM 769 C C . ARG A 1 100 ? 3.860 8.307 11.213 1.00 95.94 100 ARG A C 1
ATOM 771 O O . ARG A 1 100 ? 2.699 8.588 10.877 1.00 95.94 100 ARG A O 1
ATOM 778 N N . PRO A 1 101 ? 4.787 7.898 10.328 1.00 94.88 101 PRO A N 1
ATOM 779 C CA . PRO A 1 101 ? 4.506 7.786 8.905 1.00 94.88 101 PRO A CA 1
ATOM 780 C C . PRO A 1 101 ? 3.426 6.735 8.644 1.00 94.88 101 PRO A C 1
ATOM 782 O O . PRO A 1 101 ? 3.346 5.705 9.320 1.00 94.88 101 PRO A O 1
ATOM 785 N N . SER A 1 102 ? 2.597 6.997 7.636 1.00 97.12 102 SER A N 1
ATOM 786 C CA . SER A 1 102 ? 1.709 5.973 7.083 1.00 97.12 102 SER A CA 1
ATOM 787 C C . SER A 1 102 ? 2.525 4.855 6.428 1.00 97.12 102 SER A C 1
ATOM 789 O O . SER A 1 102 ? 3.710 5.026 6.130 1.00 97.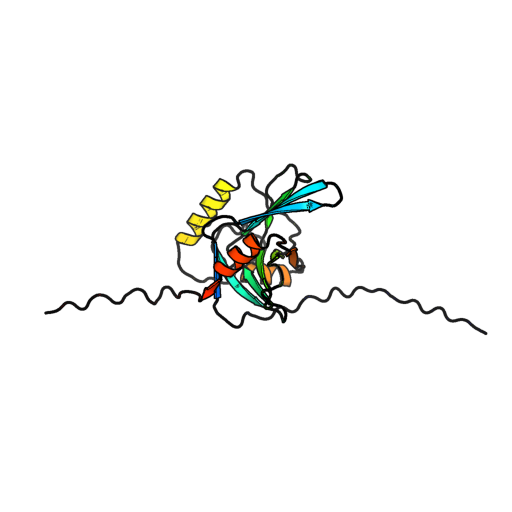12 102 SER A O 1
ATOM 791 N N . GLN A 1 103 ? 1.912 3.694 6.219 1.00 97.50 103 GLN A N 1
ATOM 792 C CA . GLN A 1 103 ? 2.586 2.553 5.604 1.00 97.50 103 GLN A CA 1
ATOM 793 C C . GLN A 1 103 ? 1.742 1.983 4.467 1.00 97.50 103 GLN A C 1
ATOM 795 O O . GLN A 1 103 ? 0.514 1.952 4.556 1.00 97.50 103 GLN A O 1
ATOM 800 N N . LEU A 1 104 ? 2.400 1.490 3.420 1.00 97.12 104 LEU A N 1
ATOM 801 C CA . LEU A 1 104 ? 1.770 0.568 2.476 1.00 97.12 104 LEU A CA 1
ATOM 802 C C . LEU A 1 104 ? 2.007 -0.849 2.983 1.00 97.12 104 LEU A C 1
ATOM 804 O O . LEU A 1 104 ? 3.118 -1.174 3.404 1.00 97.12 104 LEU A O 1
ATOM 808 N N . VAL A 1 105 ? 0.963 -1.671 2.973 1.00 94.81 105 VAL A N 1
ATOM 809 C CA . VAL A 1 105 ? 0.985 -3.024 3.539 1.00 94.81 105 VAL A CA 1
ATOM 810 C C . VAL A 1 105 ? 0.469 -4.030 2.529 1.00 94.81 105 VAL A C 1
ATOM 812 O O . VAL A 1 105 ? -0.447 -3.725 1.770 1.00 94.81 105 VAL A O 1
ATOM 815 N N . TRP A 1 106 ? 1.023 -5.234 2.513 1.00 92.12 106 TRP A N 1
ATOM 816 C CA . TRP A 1 106 ? 0.550 -6.309 1.646 1.00 92.12 106 TRP A CA 1
ATOM 817 C C . TRP A 1 106 ? 0.822 -7.672 2.260 1.00 92.12 106 TRP A C 1
ATOM 819 O O . TRP A 1 106 ? 1.754 -7.842 3.045 1.00 92.12 106 TRP A O 1
ATOM 829 N N . ALA A 1 107 ? -0.006 -8.645 1.902 1.00 86.44 107 ALA A N 1
ATOM 830 C CA . ALA A 1 107 ? 0.262 -10.029 2.239 1.00 86.44 107 ALA A CA 1
ATOM 831 C C . ALA A 1 107 ? 1.401 -10.551 1.359 1.00 86.44 107 ALA A C 1
ATOM 833 O O . ALA A 1 107 ? 1.445 -10.275 0.157 1.00 86.44 107 ALA A O 1
ATOM 834 N N . PHE A 1 108 ? 2.333 -11.288 1.957 1.00 82.38 108 PHE A N 1
ATOM 835 C CA . PHE A 1 108 ? 3.239 -12.115 1.179 1.00 82.38 108 PHE A CA 1
ATOM 836 C C . PHE A 1 108 ? 2.434 -13.171 0.411 1.00 82.38 108 PHE A C 1
ATOM 838 O O . PHE A 1 108 ? 1.477 -13.740 0.928 1.00 82.38 108 PHE A O 1
ATOM 845 N N . GLU A 1 109 ? 2.816 -13.412 -0.838 1.00 78.19 109 GLU A N 1
ATOM 846 C CA . GLU A 1 109 ? 2.204 -14.430 -1.686 1.00 78.19 109 GLU A CA 1
ATOM 847 C C . GLU A 1 109 ? 3.326 -15.224 -2.345 1.00 78.19 109 GLU A C 1
ATOM 849 O O . GLU A 1 109 ? 4.261 -14.639 -2.902 1.00 78.19 109 GLU A O 1
ATOM 854 N N . GLY A 1 110 ? 3.237 -16.555 -2.306 1.00 76.38 110 GLY A N 1
ATOM 855 C CA . GLY A 1 110 ? 4.265 -17.415 -2.904 1.00 76.38 110 GLY A CA 1
ATOM 856 C C . GLY A 1 110 ? 4.345 -17.291 -4.432 1.00 76.38 110 GLY A C 1
ATOM 857 O O . GLY A 1 110 ? 5.400 -17.518 -5.019 1.00 76.38 110 GLY A O 1
ATOM 858 N N . ASN A 1 111 ? 3.240 -16.892 -5.070 1.00 79.00 111 ASN A N 1
ATOM 859 C CA . ASN A 1 111 ? 3.114 -16.750 -6.519 1.00 79.00 111 ASN A CA 1
ATOM 860 C C . ASN A 1 111 ? 2.776 -15.296 -6.891 1.00 79.00 111 ASN A C 1
ATOM 862 O O . ASN A 1 111 ? 1.596 -14.924 -6.889 1.00 79.00 111 ASN A O 1
ATOM 866 N N . PRO A 1 112 ? 3.779 -14.461 -7.222 1.00 80.38 112 PRO A N 1
ATOM 867 C CA . PRO A 1 112 ? 3.541 -13.062 -7.547 1.00 80.38 112 PRO A CA 1
ATOM 868 C C . PRO A 1 112 ? 2.702 -12.937 -8.820 1.00 80.38 112 PRO A C 1
ATOM 870 O O . PRO A 1 112 ? 2.975 -13.589 -9.826 1.00 80.38 112 PRO A O 1
ATOM 873 N N . GLN A 1 113 ? 1.702 -12.059 -8.789 1.00 88.75 113 GLN A N 1
ATOM 874 C CA . GLN A 1 113 ? 0.963 -11.671 -9.987 1.00 88.75 113 GLN A CA 1
ATOM 875 C C . GLN A 1 113 ? 1.602 -10.437 -10.601 1.00 88.75 113 GLN A C 1
ATOM 877 O O . GLN A 1 113 ? 2.034 -9.534 -9.885 1.00 88.75 113 GLN A O 1
ATOM 882 N N . THR A 1 114 ? 1.649 -10.380 -11.924 1.00 92.88 114 THR A N 1
ATOM 883 C CA . THR A 1 114 ? 2.270 -9.275 -12.655 1.00 92.88 114 THR A CA 1
ATOM 884 C C . THR A 1 114 ? 1.376 -8.807 -13.794 1.00 92.88 114 THR A C 1
ATOM 886 O O . THR A 1 114 ? 0.441 -9.499 -14.197 1.00 92.88 114 THR A O 1
ATOM 889 N N . THR A 1 115 ? 1.640 -7.609 -14.307 1.00 92.88 115 THR A N 1
ATOM 890 C CA . THR A 1 115 ? 1.007 -7.102 -15.530 1.00 92.88 115 THR A CA 1
ATOM 891 C C . THR A 1 115 ? 2.044 -6.405 -16.398 1.00 92.88 115 THR A C 1
ATOM 893 O O . THR A 1 115 ? 2.946 -5.760 -15.874 1.00 92.88 115 THR A O 1
ATOM 896 N N . ALA A 1 116 ? 1.915 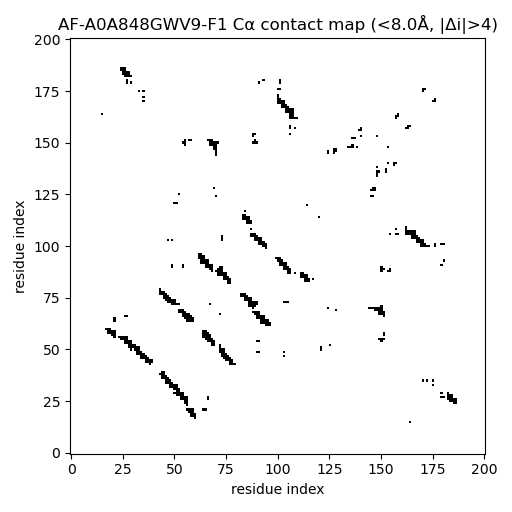-6.521 -17.719 1.00 92.06 116 ALA A N 1
ATOM 897 C CA . ALA A 1 116 ? 2.715 -5.739 -18.663 1.00 92.06 116 ALA A CA 1
ATOM 898 C C . ALA A 1 116 ? 2.169 -4.311 -18.850 1.00 92.06 116 ALA A C 1
ATOM 900 O O . ALA A 1 116 ? 2.909 -3.422 -19.260 1.00 92.06 116 ALA A O 1
ATOM 901 N N . ASP A 1 117 ? 0.889 -4.094 -18.533 1.00 92.00 117 ASP A N 1
ATOM 902 C CA . ASP A 1 117 ? 0.195 -2.818 -18.684 1.00 92.00 117 ASP A CA 1
ATOM 903 C C . ASP A 1 117 ? -0.580 -2.506 -17.398 1.00 92.00 117 ASP A C 1
ATOM 905 O O . ASP A 1 117 ? -1.599 -3.131 -17.070 1.00 92.00 117 ASP A O 1
ATOM 909 N N . LEU A 1 118 ? -0.040 -1.571 -16.615 1.00 91.25 118 LEU A N 1
ATOM 910 C CA . LEU A 1 118 ? -0.644 -1.171 -15.351 1.00 91.25 118 LEU A CA 1
ATOM 911 C C . LEU A 1 118 ? -1.885 -0.295 -15.562 1.00 91.25 118 LEU A C 1
ATOM 913 O O . LEU A 1 118 ? -2.821 -0.372 -14.766 1.00 91.25 118 LEU A O 1
ATOM 917 N N . ASP A 1 119 ? -1.917 0.506 -16.625 1.00 89.69 119 ASP A N 1
ATOM 918 C CA . ASP A 1 119 ? -3.037 1.400 -16.904 1.00 89.69 119 ASP A CA 1
ATOM 919 C C . ASP A 1 119 ? -4.260 0.592 -17.349 1.00 89.69 119 ASP A C 1
ATOM 921 O O . ASP A 1 119 ? -5.349 0.775 -16.798 1.00 89.69 119 ASP A O 1
ATOM 925 N N . ALA A 1 120 ? -4.069 -0.399 -18.227 1.00 88.25 120 ALA A N 1
ATOM 926 C CA . ALA A 1 120 ? -5.121 -1.346 -18.595 1.00 88.25 120 ALA A CA 1
ATOM 927 C C . ALA A 1 120 ? -5.660 -2.108 -17.375 1.00 88.25 120 ALA A C 1
ATOM 929 O O . ALA A 1 120 ? -6.877 -2.245 -17.216 1.00 88.25 120 ALA A O 1
ATOM 930 N N . TYR A 1 121 ? -4.775 -2.557 -16.476 1.00 88.00 121 TYR A N 1
ATOM 931 C CA . TYR A 1 121 ? -5.183 -3.204 -15.227 1.00 88.00 121 TYR A CA 1
ATOM 932 C C . TYR A 1 121 ? -6.014 -2.263 -14.335 1.00 88.00 121 TYR A C 1
ATOM 934 O O . TYR A 1 121 ? -7.055 -2.666 -13.809 1.00 88.00 121 TYR A O 1
ATOM 942 N N . MET A 1 122 ? -5.609 -0.995 -14.194 1.00 85.50 122 MET A N 1
ATOM 943 C CA . MET A 1 122 ? -6.376 0.002 -13.439 1.00 85.50 122 MET A CA 1
ATOM 944 C C . MET A 1 122 ? -7.763 0.229 -14.044 1.00 85.50 122 MET A C 1
ATOM 946 O O . MET A 1 122 ? -8.747 0.206 -13.306 1.00 85.50 122 MET A O 1
ATOM 950 N N . THR A 1 123 ? -7.869 0.386 -15.367 1.00 82.12 123 THR A N 1
ATOM 951 C CA . THR A 1 123 ? -9.160 0.560 -16.049 1.00 82.12 123 THR A CA 1
ATOM 952 C C . THR A 1 123 ? -10.090 -0.629 -15.808 1.00 82.12 123 THR A C 1
ATOM 954 O O . THR A 1 123 ? -11.247 -0.434 -15.433 1.00 82.12 123 THR A O 1
ATOM 957 N N . GLN A 1 124 ? -9.588 -1.860 -15.951 1.00 76.62 124 GLN A N 1
ATOM 958 C CA . GLN A 1 124 ? -10.370 -3.075 -15.694 1.00 76.62 124 GLN A CA 1
ATOM 959 C C . GLN A 1 124 ? -10.871 -3.134 -14.246 1.00 76.62 124 GLN A C 1
ATOM 961 O O . GLN A 1 124 ? -12.036 -3.449 -13.993 1.00 76.62 124 GLN A O 1
ATOM 966 N N . ARG A 1 125 ? -10.011 -2.770 -13.290 1.00 73.62 125 ARG A N 1
ATOM 967 C CA . ARG A 1 125 ? -10.349 -2.734 -11.865 1.00 73.62 125 ARG A CA 1
ATOM 968 C C . ARG A 1 125 ? -11.418 -1.689 -11.547 1.00 73.62 125 ARG A C 1
ATOM 970 O O . ARG A 1 125 ? -12.342 -1.994 -10.797 1.00 73.62 125 ARG A O 1
ATOM 977 N N . THR A 1 126 ? -11.337 -0.494 -12.131 1.00 65.12 126 THR A N 1
ATOM 978 C CA . THR A 1 126 ? -12.342 0.562 -11.938 1.00 65.12 126 THR A CA 1
ATOM 979 C C . THR A 1 126 ? -13.714 0.138 -12.465 1.00 65.12 126 THR A C 1
ATOM 981 O O . THR A 1 126 ? -14.704 0.305 -11.753 1.00 65.12 126 THR A O 1
ATOM 984 N N . VAL A 1 127 ? -13.779 -0.468 -13.656 1.00 58.81 127 VAL A N 1
ATOM 985 C CA . VAL A 1 127 ? -15.037 -0.961 -14.253 1.00 58.81 127 VAL A CA 1
ATOM 986 C C . VAL A 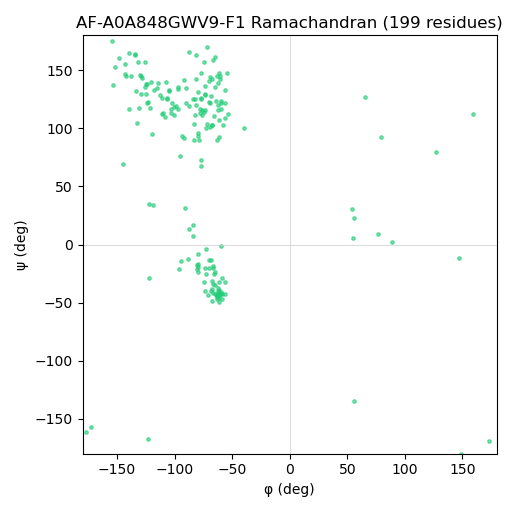1 127 ? -15.679 -2.054 -13.395 1.00 58.81 127 VAL A C 1
ATOM 988 O O . VAL A 1 127 ? -16.891 -2.045 -13.195 1.00 58.81 127 VAL A O 1
ATOM 991 N N . ALA A 1 128 ? -14.881 -2.967 -12.834 1.00 55.16 128 ALA A N 1
ATOM 992 C CA . ALA A 1 128 ? -15.400 -3.996 -11.935 1.00 55.16 128 ALA A CA 1
ATOM 993 C C . ALA A 1 128 ? -16.045 -3.385 -10.676 1.00 55.16 128 ALA A C 1
ATOM 995 O O . ALA A 1 128 ? -17.142 -3.793 -10.288 1.00 55.16 128 ALA A O 1
ATOM 996 N N . THR A 1 129 ? -15.411 -2.361 -10.088 1.00 52.66 129 THR A N 1
ATOM 997 C CA . THR A 1 129 ? -15.890 -1.710 -8.856 1.00 52.66 129 THR A CA 1
ATOM 998 C C . THR A 1 129 ? -17.127 -0.825 -9.031 1.00 52.66 129 THR A C 1
ATOM 1000 O O . THR A 1 129 ? -17.859 -0.632 -8.065 1.00 52.66 129 THR A O 1
ATOM 1003 N N . THR A 1 130 ? -17.388 -0.283 -10.225 1.00 49.75 130 THR A N 1
ATOM 1004 C CA . THR A 1 130 ? -18.567 0.566 -10.488 1.00 49.75 130 THR A CA 1
ATOM 1005 C C . THR A 1 130 ? -19.807 -0.223 -10.906 1.00 49.75 130 THR A C 1
ATOM 1007 O O . THR A 1 130 ? -20.903 0.334 -10.902 1.00 49.75 130 THR A O 1
ATOM 1010 N N . ALA A 1 131 ? -19.665 -1.508 -11.242 1.00 46.47 131 ALA A N 1
ATOM 1011 C CA . ALA A 1 131 ? -20.753 -2.303 -11.802 1.00 46.47 131 ALA A CA 1
ATOM 1012 C C . ALA A 1 131 ? -21.761 -2.862 -10.774 1.00 46.47 131 ALA A C 1
ATOM 1014 O O . ALA A 1 131 ? -22.859 -3.218 -11.191 1.00 46.47 131 ALA A O 1
ATOM 1015 N N . LEU A 1 132 ? -21.462 -2.940 -9.465 1.00 39.28 132 LEU A N 1
ATOM 1016 C CA . LEU A 1 132 ? -22.397 -3.475 -8.451 1.00 39.28 132 LEU A CA 1
ATOM 1017 C C . LEU A 1 132 ? -22.150 -2.910 -7.033 1.00 39.28 132 LEU A C 1
ATOM 1019 O O . LEU A 1 132 ? -20.998 -2.872 -6.594 1.00 39.28 132 LEU A O 1
ATOM 1023 N N . PRO A 1 133 ? -23.197 -2.549 -6.261 1.00 35.03 133 PRO A N 1
ATOM 1024 C CA . PRO A 1 133 ? -23.063 -2.266 -4.839 1.00 35.03 133 PRO A CA 1
ATOM 1025 C C . PRO A 1 133 ? -23.085 -3.567 -4.015 1.00 35.03 133 PRO A C 1
ATOM 1027 O O . PRO A 1 133 ? -24.048 -4.320 -4.069 1.00 35.03 133 PRO A O 1
ATOM 1030 N N . ALA A 1 134 ? -22.045 -3.748 -3.197 1.00 39.31 134 ALA A N 1
ATOM 1031 C CA . ALA A 1 134 ? -22.022 -4.486 -1.927 1.00 39.31 134 ALA A CA 1
ATOM 1032 C C . ALA A 1 134 ? -22.259 -6.029 -1.904 1.00 39.31 134 ALA A C 1
ATOM 1034 O O . ALA A 1 134 ? -23.312 -6.539 -2.259 1.00 39.31 134 ALA A O 1
ATOM 1035 N N . LEU A 1 135 ? -21.296 -6.715 -1.259 1.00 39.50 135 LEU A N 1
ATOM 1036 C CA . LEU A 1 135 ? -21.412 -7.963 -0.472 1.00 39.50 135 LEU A CA 1
ATOM 1037 C C . LEU A 1 135 ? -21.492 -9.329 -1.188 1.00 39.50 135 LEU A C 1
ATOM 1039 O O . LEU A 1 135 ? -22.562 -9.917 -1.293 1.00 39.50 135 LEU A O 1
ATOM 1043 N N . GLN A 1 136 ? -20.330 -9.970 -1.376 1.00 32.94 136 GLN A N 1
ATOM 1044 C CA . GLN A 1 136 ? -20.203 -11.411 -1.101 1.00 32.94 136 GLN A CA 1
ATOM 1045 C C . GLN A 1 136 ? -18.860 -11.743 -0.414 1.00 32.94 136 GLN A C 1
ATOM 1047 O O . GLN A 1 136 ? -17.799 -11.556 -1.014 1.00 32.94 136 GLN A O 1
ATOM 1052 N N . PRO A 1 137 ? -18.869 -12.261 0.830 1.00 32.12 137 PRO A N 1
ATOM 1053 C CA . PRO A 1 137 ? -17.708 -12.901 1.428 1.00 32.12 137 PRO A CA 1
ATOM 1054 C C . PRO A 1 137 ? -17.608 -14.344 0.921 1.00 32.12 137 PRO A C 1
ATOM 1056 O O . PRO A 1 137 ? -18.510 -15.146 1.145 1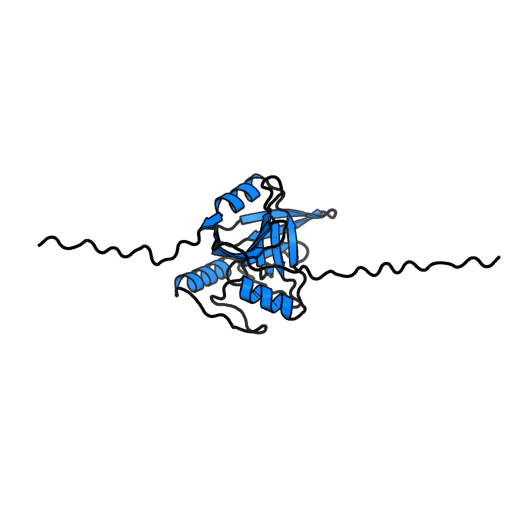.00 32.12 137 PRO A O 1
ATOM 1059 N N . GLY A 1 138 ? -16.495 -14.676 0.266 1.00 36.38 138 GLY A N 1
ATOM 1060 C CA . GLY A 1 138 ? -16.159 -16.058 -0.078 1.00 36.38 138 GLY A CA 1
ATOM 1061 C C . GLY A 1 138 ? -15.847 -16.264 -1.552 1.00 36.38 138 GLY A C 1
ATOM 1062 O O . GLY A 1 138 ? -16.669 -16.788 -2.292 1.00 36.38 138 GLY A O 1
ATOM 1063 N N . ILE A 1 139 ? -14.628 -15.921 -1.966 1.00 33.97 139 ILE A N 1
ATOM 1064 C CA . ILE A 1 139 ? -14.008 -16.535 -3.143 1.00 33.97 139 ILE A CA 1
ATOM 1065 C C . ILE A 1 139 ? -12.605 -16.963 -2.712 1.00 33.97 139 ILE A C 1
ATOM 1067 O O . ILE A 1 139 ? -11.821 -16.151 -2.225 1.00 33.97 139 ILE A O 1
ATOM 1071 N N . GLY A 1 140 ? -12.374 -18.276 -2.768 1.00 32.56 140 GLY A N 1
ATOM 1072 C CA . GLY A 1 140 ? -11.222 -18.955 -2.187 1.00 32.56 140 GLY A CA 1
ATOM 1073 C C . GLY A 1 140 ? -9.886 -18.612 -2.844 1.00 32.56 140 GLY A C 1
ATOM 1074 O O . GLY A 1 140 ? -9.813 -18.183 -3.996 1.00 32.56 140 GLY A O 1
ATOM 1075 N N . ALA A 1 141 ? -8.824 -18.847 -2.073 1.00 34.53 141 ALA A N 1
ATOM 1076 C CA . ALA A 1 141 ? -7.440 -18.802 -2.516 1.00 34.53 141 ALA A CA 1
ATOM 1077 C C . ALA A 1 141 ? -7.239 -19.768 -3.696 1.00 34.53 141 ALA A C 1
ATOM 1079 O O . ALA A 1 141 ? -7.302 -20.982 -3.517 1.00 34.53 141 ALA A O 1
ATOM 1080 N N . GLY A 1 142 ? -7.045 -19.242 -4.907 1.00 33.69 142 GLY A N 1
ATOM 1081 C CA . GLY A 1 142 ? -6.665 -20.064 -6.062 1.00 33.69 142 GLY A CA 1
ATOM 1082 C C . GLY A 1 142 ? -7.184 -19.621 -7.429 1.00 33.69 142 GLY A C 1
ATOM 1083 O O . GLY A 1 142 ? -6.691 -20.118 -8.434 1.00 33.69 142 GLY A O 1
ATOM 1084 N N . ALA A 1 143 ? -8.125 -18.680 -7.515 1.00 32.75 143 ALA A N 1
ATOM 1085 C CA . ALA A 1 143 ? -8.597 -18.159 -8.798 1.00 32.75 143 ALA A CA 1
ATOM 1086 C C . ALA A 1 143 ? -8.218 -16.686 -8.942 1.00 32.75 143 ALA A C 1
ATOM 1088 O O . ALA A 1 143 ? -8.328 -15.931 -7.982 1.00 32.75 143 ALA A O 1
ATOM 1089 N N . ASN A 1 144 ? -7.776 -16.289 -10.137 1.00 38.69 144 ASN A N 1
ATOM 1090 C CA . ASN A 1 144 ? -7.541 -14.903 -10.540 1.00 38.69 144 ASN A CA 1
ATOM 1091 C C . ASN A 1 144 ? -8.649 -13.984 -9.993 1.00 38.69 144 ASN A C 1
ATOM 1093 O O . ASN A 1 144 ? -9.746 -13.950 -10.550 1.00 38.69 144 ASN A O 1
ATOM 1097 N N . ILE A 1 145 ? -8.383 -13.271 -8.888 1.00 46.06 145 ILE A N 1
ATOM 1098 C CA . ILE A 1 145 ? -9.351 -12.366 -8.249 1.00 46.06 145 ILE A CA 1
ATOM 1099 C C . ILE A 1 145 ? -9.417 -11.084 -9.084 1.00 46.06 145 ILE A C 1
ATOM 1101 O O . ILE A 1 145 ? -8.893 -10.032 -8.723 1.00 46.06 145 ILE A O 1
ATOM 1105 N N . VAL A 1 146 ? -10.047 -11.201 -10.248 1.00 43.12 146 VAL A N 1
ATOM 1106 C CA . VAL A 1 146 ? -10.538 -10.096 -11.066 1.00 43.12 146 VAL A CA 1
ATOM 1107 C C . VAL A 1 146 ? -12.007 -9.925 -10.686 1.00 43.12 146 VAL A C 1
ATOM 1109 O O . VAL A 1 146 ? -12.900 -10.406 -11.374 1.00 43.12 146 VAL A O 1
ATOM 1112 N N . GLY A 1 147 ? -12.278 -9.329 -9.523 1.00 41.25 147 GLY A N 1
ATOM 1113 C CA . GLY A 1 147 ? -13.658 -9.033 -9.136 1.00 41.25 147 GLY A CA 1
ATOM 1114 C C . GLY A 1 147 ? -13.886 -8.826 -7.644 1.00 41.25 147 GLY A C 1
ATOM 1115 O O . GLY A 1 147 ? -13.810 -9.763 -6.862 1.00 41.25 147 GLY A O 1
ATOM 1116 N N . ASN A 1 148 ? -14.212 -7.584 -7.287 1.00 47.03 148 ASN A N 1
ATOM 1117 C CA . ASN A 1 148 ? -15.201 -7.152 -6.285 1.00 47.03 148 ASN A CA 1
ATOM 1118 C C . ASN A 1 148 ? -15.147 -7.659 -4.833 1.00 47.03 148 ASN A C 1
ATOM 1120 O O . ASN A 1 148 ? -16.024 -7.295 -4.049 1.00 47.03 148 ASN A O 1
ATOM 1124 N N . VAL A 1 149 ? -14.130 -8.412 -4.417 1.00 51.25 149 VAL A N 1
ATOM 1125 C CA . VAL A 1 149 ? -13.980 -8.780 -3.002 1.00 51.25 149 VAL A CA 1
ATOM 1126 C C . VAL A 1 149 ? -13.377 -7.612 -2.211 1.00 51.25 149 VAL A C 1
ATOM 1128 O O . VAL A 1 149 ? -12.370 -7.022 -2.616 1.00 51.25 149 VAL A O 1
ATOM 1131 N N . VAL A 1 150 ? -14.001 -7.281 -1.075 1.00 54.94 150 VAL A N 1
ATOM 1132 C CA . VAL A 1 150 ? -13.473 -6.325 -0.087 1.00 54.94 150 VAL A CA 1
ATOM 1133 C C . VAL A 1 150 ? -12.122 -6.858 0.410 1.00 54.94 150 VAL A C 1
ATOM 1135 O O . VAL A 1 150 ? -12.030 -8.008 0.849 1.00 54.94 150 VAL A O 1
ATOM 1138 N N . GLY A 1 151 ? -11.059 -6.067 0.246 1.00 52.69 151 GLY A N 1
ATOM 1139 C CA . GLY A 1 151 ? -9.680 -6.560 0.267 1.00 52.69 151 GLY A CA 1
ATOM 1140 C C . GLY A 1 151 ? -9.269 -7.319 1.528 1.00 52.69 151 GLY A C 1
ATOM 1141 O O . GLY A 1 151 ? -8.483 -8.260 1.448 1.00 52.69 151 GLY A O 1
ATOM 1142 N N . GLY A 1 152 ? -9.807 -6.987 2.696 1.00 53.12 152 GLY A N 1
ATOM 1143 C CA . GLY A 1 152 ? -9.403 -7.622 3.946 1.00 53.12 152 GLY A CA 1
ATOM 1144 C C . GLY A 1 152 ? -10.026 -8.999 4.181 1.00 53.12 152 GLY A C 1
ATOM 1145 O O . GLY A 1 152 ? -9.447 -9.781 4.936 1.00 53.12 152 GLY A O 1
ATOM 1146 N N . ALA A 1 153 ? -11.100 -9.382 3.477 1.00 58.62 153 ALA A N 1
ATOM 1147 C CA . ALA A 1 153 ? -11.541 -10.780 3.433 1.00 58.62 153 ALA A CA 1
ATOM 1148 C C . ALA A 1 153 ? -10.519 -11.654 2.685 1.00 58.62 153 ALA A C 1
ATOM 1150 O O . ALA A 1 153 ? -10.220 -12.767 3.122 1.00 58.62 153 ALA A O 1
ATOM 1151 N N . VAL A 1 154 ? -9.930 -11.119 1.609 1.00 60.28 154 VAL A N 1
ATOM 1152 C CA . VAL A 1 154 ? -8.853 -11.785 0.860 1.00 60.28 154 VAL A CA 1
ATOM 1153 C C . VAL A 1 154 ? -7.590 -11.863 1.715 1.00 60.28 154 VAL A C 1
ATOM 1155 O O . VAL A 1 154 ? -7.038 -12.947 1.881 1.00 60.28 154 VAL A O 1
ATOM 1158 N N . VAL A 1 155 ? -7.171 -10.753 2.333 1.00 58.78 155 VAL A N 1
ATOM 1159 C CA . VAL A 1 155 ? -5.974 -10.732 3.191 1.00 58.78 155 VAL A CA 1
ATOM 1160 C C . VAL A 1 155 ? -6.129 -11.656 4.396 1.00 58.78 155 VAL A C 1
ATOM 1162 O O . VAL A 1 155 ? -5.204 -12.397 4.710 1.00 58.78 155 VAL A O 1
ATOM 1165 N N . ALA A 1 156 ? -7.294 -11.692 5.047 1.00 61.09 156 ALA A N 1
ATOM 1166 C CA . ALA A 1 156 ? -7.539 -12.629 6.142 1.00 61.09 156 ALA A CA 1
ATOM 1167 C C . ALA A 1 156 ? -7.461 -14.093 5.685 1.00 61.09 156 ALA A C 1
ATOM 1169 O O . ALA A 1 156 ? -6.934 -14.923 6.422 1.00 61.09 156 ALA A O 1
ATOM 1170 N N . GLY A 1 157 ? -7.944 -14.399 4.476 1.00 59.91 157 GLY A N 1
ATOM 1171 C CA . GLY A 1 157 ? -7.804 -15.715 3.856 1.00 59.91 157 GLY A CA 1
ATOM 1172 C C . GLY A 1 157 ? -6.344 -16.089 3.590 1.00 59.91 157 GLY A C 1
ATOM 1173 O O . GLY A 1 157 ? -5.931 -17.179 3.973 1.00 59.91 157 GLY A O 1
ATOM 1174 N N . ILE A 1 158 ? -5.551 -15.177 3.016 1.00 61.16 158 ILE A N 1
ATOM 1175 C CA . ILE A 1 158 ? -4.113 -15.386 2.752 1.00 61.16 158 ILE A CA 1
ATOM 1176 C C . ILE A 1 158 ? -3.345 -15.578 4.068 1.00 61.16 158 ILE A C 1
ATOM 1178 O O . ILE A 1 158 ? -2.548 -16.508 4.200 1.00 61.16 158 ILE A O 1
ATOM 1182 N N . ILE A 1 159 ? -3.646 -14.764 5.086 1.00 62.19 159 ILE A N 1
ATOM 1183 C CA . ILE A 1 159 ? -3.034 -14.895 6.413 1.00 62.19 159 ILE A CA 1
ATOM 1184 C C . ILE A 1 159 ? -3.393 -16.239 7.058 1.00 62.19 159 ILE A C 1
ATOM 1186 O O . ILE A 1 159 ? -2.521 -16.925 7.596 1.00 62.19 159 ILE A O 1
ATOM 1190 N N . ALA A 1 160 ? -4.664 -16.644 6.988 1.00 58.59 160 ALA A N 1
ATOM 1191 C CA . ALA A 1 160 ? -5.132 -17.915 7.536 1.00 58.59 160 ALA A CA 1
ATOM 1192 C C . ALA A 1 160 ? -4.565 -19.135 6.787 1.00 58.59 160 ALA A C 1
ATOM 1194 O O . ALA A 1 160 ? -4.324 -20.164 7.417 1.00 58.59 160 ALA A O 1
ATOM 1195 N N . ALA A 1 161 ? -4.305 -19.015 5.480 1.00 56.00 161 ALA A N 1
ATOM 1196 C CA . ALA A 1 161 ? -3.730 -20.065 4.637 1.00 56.00 161 ALA A CA 1
ATOM 1197 C C . ALA A 1 161 ? -2.234 -20.333 4.898 1.00 56.00 161 ALA A C 1
ATOM 1199 O O . ALA A 1 161 ? -1.675 -21.272 4.340 1.00 56.00 161 ALA A O 1
ATOM 1200 N N . GLY A 1 162 ? -1.582 -19.559 5.773 1.00 49.94 162 GLY A N 1
ATOM 1201 C CA . GLY A 1 162 ? -0.186 -19.785 6.152 1.00 49.94 162 GLY A CA 1
ATOM 1202 C C . GLY A 1 162 ? 0.844 -19.089 5.260 1.00 49.94 162 GLY A C 1
ATOM 1203 O O . GLY A 1 162 ? 2.029 -19.180 5.559 1.00 49.94 162 GLY A O 1
ATOM 1204 N N . GLU A 1 163 ? 0.413 -18.313 4.262 1.00 54.50 163 GLU A N 1
ATOM 1205 C CA . GLU A 1 163 ? 1.256 -17.383 3.482 1.00 54.50 163 GLU A CA 1
ATOM 1206 C C . GLU A 1 163 ? 1.419 -16.016 4.203 1.00 54.50 163 GLU A C 1
ATOM 1208 O O . GLU A 1 163 ? 1.791 -15.001 3.630 1.00 54.50 163 GLU A O 1
ATOM 1213 N N . GLY A 1 164 ? 1.114 -15.988 5.505 1.00 53.09 164 GLY A N 1
ATOM 1214 C CA . GLY A 1 164 ? 0.522 -14.853 6.212 1.00 53.09 164 GLY A CA 1
ATOM 1215 C C . GLY A 1 164 ? 1.425 -13.817 6.867 1.00 53.09 164 GLY A C 1
ATOM 1216 O O . GLY A 1 164 ? 1.017 -13.265 7.891 1.00 53.09 164 GLY A O 1
ATOM 1217 N N . GLU A 1 165 ? 2.613 -13.544 6.336 1.00 72.81 165 GLU A N 1
ATOM 1218 C CA . GLU A 1 165 ? 3.385 -12.392 6.811 1.00 72.81 165 GLU A CA 1
ATOM 1219 C C . GLU A 1 165 ? 2.918 -11.120 6.092 1.00 72.81 165 GLU A C 1
ATOM 1221 O O . GLU A 1 165 ? 2.862 -11.060 4.860 1.00 72.81 165 GLU A O 1
ATOM 1226 N N . LEU A 1 166 ? 2.530 -10.106 6.870 1.00 83.06 166 LEU A N 1
ATOM 1227 C CA . LEU A 1 166 ? 2.248 -8.784 6.328 1.00 83.06 166 LEU A CA 1
ATOM 1228 C C . LEU A 1 166 ? 3.560 -8.032 6.154 1.00 83.06 166 LEU A C 1
ATOM 1230 O O . LEU A 1 166 ? 4.182 -7.607 7.126 1.00 83.06 166 LEU A O 1
ATOM 1234 N N . ASN A 1 167 ? 3.927 -7.807 4.901 1.00 89.88 167 ASN A N 1
ATOM 1235 C CA . ASN A 1 167 ? 4.996 -6.890 4.558 1.00 89.88 167 ASN A CA 1
ATOM 1236 C C . ASN A 1 167 ? 4.500 -5.452 4.663 1.00 89.88 167 ASN A C 1
ATOM 1238 O O . ASN A 1 167 ? 3.325 -5.159 4.411 1.00 89.88 167 ASN A O 1
ATOM 1242 N N . ARG A 1 168 ? 5.409 -4.551 5.037 1.00 92.44 168 ARG A N 1
ATOM 1243 C CA . ARG A 1 168 ? 5.112 -3.130 5.213 1.00 92.44 168 ARG A CA 1
ATOM 1244 C C . ARG A 1 168 ? 6.274 -2.282 4.737 1.00 92.44 168 ARG A C 1
ATOM 1246 O O . ARG A 1 168 ? 7.433 -2.627 4.960 1.00 92.44 168 ARG A O 1
ATOM 1253 N N . ILE A 1 169 ? 5.958 -1.131 4.162 1.00 95.00 169 ILE A N 1
ATOM 1254 C CA . ILE A 1 169 ? 6.934 -0.081 3.883 1.00 95.00 169 ILE A CA 1
ATOM 1255 C C . ILE A 1 169 ? 6.435 1.249 4.433 1.00 95.00 169 ILE A C 1
ATOM 1257 O O . ILE A 1 169 ? 5.299 1.654 4.186 1.00 95.00 169 ILE A O 1
ATOM 1261 N N . GLU A 1 170 ? 7.293 1.928 5.189 1.00 95.88 170 GLU A N 1
ATOM 1262 C CA . GLU A 1 170 ? 7.004 3.261 5.708 1.00 95.88 170 GLU A CA 1
ATOM 1263 C C . GLU A 1 170 ? 7.089 4.312 4.606 1.00 95.88 170 GLU A C 1
ATOM 1265 O O . GLU A 1 170 ? 8.100 4.442 3.912 1.00 95.88 170 GLU A O 1
ATOM 1270 N N . VAL A 1 171 ? 6.036 5.116 4.496 1.00 95.19 171 VAL A N 1
ATOM 1271 C CA . VAL A 1 171 ? 5.972 6.267 3.604 1.00 95.19 171 VAL A CA 1
ATOM 1272 C C . VAL A 1 171 ? 6.645 7.449 4.297 1.00 95.19 171 VAL A C 1
ATOM 1274 O O . VAL A 1 171 ? 6.015 8.219 5.022 1.00 95.19 171 VAL A O 1
ATOM 1277 N N . LYS A 1 172 ? 7.956 7.584 4.079 1.00 93.44 172 LYS A N 1
ATOM 1278 C CA . LYS A 1 172 ? 8.779 8.641 4.697 1.00 93.44 172 LYS A CA 1
ATOM 1279 C C . LYS A 1 172 ? 8.493 10.047 4.168 1.00 93.44 172 LYS A C 1
ATOM 1281 O O . LYS A 1 172 ? 8.944 11.014 4.771 1.00 93.44 172 LYS A O 1
ATOM 1286 N N . ASP A 1 173 ? 7.775 10.162 3.053 1.00 93.69 173 ASP A N 1
ATOM 1287 C CA . ASP A 1 173 ? 7.314 11.449 2.537 1.00 93.69 173 ASP A CA 1
ATOM 1288 C C . ASP A 1 173 ? 6.138 11.958 3.399 1.00 93.69 173 ASP A C 1
ATOM 1290 O O . ASP A 1 173 ? 5.064 11.336 3.408 1.00 93.69 173 ASP A O 1
ATOM 1294 N N . PRO A 1 174 ? 6.310 13.073 4.135 1.00 93.25 174 PRO A N 1
ATOM 1295 C CA . PRO A 1 174 ? 5.266 13.600 5.000 1.00 93.25 174 PRO A CA 1
ATOM 1296 C C . PRO A 1 174 ? 4.053 14.102 4.211 1.00 93.25 174 PRO A C 1
ATOM 1298 O O . PRO A 1 174 ? 2.934 13.937 4.690 1.00 93.25 174 PRO A O 1
ATOM 1301 N N . ALA A 1 175 ? 4.236 14.656 3.007 1.00 93.12 175 ALA A N 1
ATOM 1302 C CA . ALA A 1 175 ? 3.132 15.137 2.177 1.00 93.12 175 ALA A CA 1
ATOM 1303 C C . ALA A 1 175 ? 2.278 13.965 1.683 1.00 93.12 175 ALA A C 1
ATOM 1305 O O . ALA A 1 175 ? 1.047 14.020 1.713 1.00 93.12 175 ALA A O 1
ATOM 1306 N N . LEU A 1 176 ? 2.929 12.863 1.308 1.00 93.56 176 LEU A N 1
ATOM 1307 C CA . LEU A 1 176 ? 2.236 11.647 0.902 1.00 93.56 176 LEU A CA 1
ATOM 1308 C C . LEU A 1 176 ? 1.484 11.001 2.069 1.00 93.56 176 LEU A C 1
ATOM 1310 O O . LEU A 1 176 ? 0.329 10.603 1.920 1.00 93.56 176 LEU A O 1
ATOM 1314 N N . SER A 1 177 ? 2.106 10.957 3.250 1.00 93.12 177 SER A N 1
ATOM 1315 C CA . SER A 1 177 ? 1.439 10.501 4.471 1.00 93.12 177 SER A CA 1
ATOM 1316 C C . SER A 1 177 ? 0.240 11.379 4.843 1.00 93.12 177 SER A C 1
ATOM 1318 O O . SER A 1 177 ? -0.793 10.844 5.248 1.00 93.12 177 SER A O 1
ATOM 1320 N N . ALA A 1 178 ? 0.337 12.702 4.677 1.00 93.00 178 ALA A N 1
ATOM 1321 C CA . ALA A 1 178 ? -0.787 13.616 4.884 1.00 93.00 178 ALA A CA 1
ATOM 1322 C C . ALA A 1 178 ? -1.934 13.301 3.917 1.00 93.00 178 ALA A C 1
ATOM 1324 O O . ALA A 1 178 ? -3.053 13.067 4.364 1.00 93.00 178 ALA A O 1
ATOM 1325 N N . LYS A 1 179 ? -1.640 13.161 2.619 1.00 92.44 179 LYS A N 1
ATOM 1326 C CA . LYS A 1 179 ? -2.628 12.819 1.585 1.00 92.44 179 LYS A CA 1
ATOM 1327 C C . LYS A 1 179 ? -3.376 11.514 1.881 1.00 92.44 179 LYS A C 1
ATOM 1329 O O . LYS A 1 179 ? -4.594 11.444 1.726 1.00 92.44 179 LYS A O 1
ATOM 1334 N N . LEU A 1 180 ? -2.671 10.479 2.343 1.00 93.12 180 LEU A N 1
ATOM 1335 C CA . LEU A 1 180 ? -3.293 9.207 2.733 1.00 93.12 180 LEU A CA 1
ATOM 1336 C C . LEU A 1 180 ? -4.220 9.360 3.950 1.00 93.12 180 LEU A C 1
ATOM 1338 O O . LEU A 1 180 ? -5.259 8.703 4.018 1.00 93.12 180 LEU A O 1
ATOM 1342 N N . ARG A 1 181 ? -3.872 10.236 4.899 1.00 93.56 181 ARG A N 1
ATOM 1343 C CA . ARG A 1 181 ? -4.716 10.546 6.063 1.00 93.56 181 ARG A CA 1
ATOM 1344 C C . ARG A 1 181 ? -5.920 11.412 5.689 1.00 93.56 181 ARG A C 1
ATOM 1346 O O . ARG A 1 181 ? -7.006 11.147 6.190 1.00 93.56 181 ARG A O 1
ATOM 1353 N N . GLU A 1 182 ? -5.755 12.393 4.806 1.00 91.69 182 GLU A N 1
ATOM 1354 C CA . GLU A 1 182 ? -6.832 13.265 4.308 1.00 91.69 182 GLU A CA 1
ATOM 1355 C C . GLU A 1 182 ? -7.922 12.484 3.570 1.00 91.69 182 GLU A C 1
ATOM 1357 O O . GLU A 1 182 ? -9.098 12.827 3.653 1.00 91.69 182 GLU A O 1
ATOM 1362 N N . GLY A 1 183 ? -7.550 11.392 2.896 1.00 87.69 183 GLY A N 1
ATOM 1363 C CA . GLY A 1 183 ? -8.509 10.501 2.249 1.00 87.69 183 GLY A CA 1
ATOM 1364 C C . GLY A 1 183 ? -9.398 9.712 3.220 1.00 87.69 183 GLY A C 1
ATOM 1365 O O . GLY A 1 183 ? -10.385 9.126 2.768 1.00 87.69 183 GLY A O 1
ATOM 1366 N N . ARG A 1 184 ? -9.072 9.667 4.524 1.00 93.12 184 ARG A N 1
ATOM 1367 C CA . ARG A 1 184 ? -9.837 8.932 5.545 1.00 93.12 184 ARG A CA 1
ATOM 1368 C C . ARG A 1 184 ? -11.145 9.653 5.868 1.00 93.12 184 ARG A C 1
ATOM 1370 O O . ARG A 1 184 ? -11.157 10.821 6.243 1.00 93.12 184 ARG A O 1
ATOM 1377 N N . GLY A 1 185 ? -12.247 8.918 5.839 1.00 89.00 185 GLY A N 1
ATOM 1378 C CA . GLY A 1 185 ? -13.554 9.399 6.273 1.00 89.00 185 GLY A CA 1
ATOM 1379 C C . GLY A 1 185 ? -14.471 8.262 6.724 1.00 89.00 185 GLY A C 1
ATOM 1380 O O . GLY A 1 185 ? -14.106 7.089 6.603 1.00 89.00 185 GLY A O 1
ATOM 1381 N N . PRO A 1 186 ? -15.668 8.584 7.244 1.00 85.38 186 PRO A N 1
ATOM 1382 C CA . PRO A 1 186 ? -16.674 7.568 7.526 1.00 85.38 186 PRO A CA 1
ATOM 1383 C C . PRO A 1 186 ? -17.078 6.862 6.229 1.00 85.38 186 PRO A C 1
ATOM 1385 O O . PRO A 1 186 ? -17.134 7.487 5.163 1.00 85.38 186 PRO A O 1
ATOM 1388 N N . THR A 1 187 ? -17.411 5.576 6.316 1.00 77.25 187 THR A N 1
ATOM 1389 C CA . THR A 1 187 ? -18.070 4.880 5.210 1.00 77.25 187 THR A CA 1
ATOM 1390 C C . THR A 1 187 ? -19.406 5.573 4.954 1.00 77.25 187 THR A C 1
ATOM 1392 O O . THR A 1 187 ? -20.339 5.481 5.751 1.00 77.25 187 THR A O 1
ATOM 1395 N N . ARG A 1 188 ? -19.516 6.332 3.857 1.00 64.00 188 ARG A N 1
ATOM 1396 C CA . ARG A 1 188 ? -20.808 6.898 3.457 1.00 64.00 188 ARG A CA 1
ATOM 1397 C C . ARG A 1 188 ? -21.681 5.741 2.994 1.00 64.00 188 ARG A C 1
ATOM 1399 O O . ARG A 1 188 ? -21.515 5.252 1.881 1.00 64.00 188 ARG A O 1
ATOM 1406 N N . SER A 1 189 ? -22.596 5.299 3.853 1.00 49.94 189 SER A N 1
ATOM 1407 C CA . SER A 1 189 ? -23.646 4.373 3.445 1.00 49.94 189 SER A CA 1
ATOM 1408 C C . SER A 1 189 ? -24.415 5.007 2.285 1.00 49.94 189 SER A C 1
ATOM 1410 O O . SER A 1 189 ? -24.960 6.105 2.415 1.00 49.94 189 SER A O 1
ATOM 1412 N N . ALA A 1 190 ? -24.457 4.321 1.142 1.00 48.75 190 ALA A N 1
ATOM 1413 C CA . ALA A 1 190 ? -25.188 4.745 -0.052 1.00 48.75 190 ALA A CA 1
ATOM 1414 C C . ALA A 1 190 ? -26.711 4.905 0.183 1.00 48.75 190 ALA A C 1
ATOM 1416 O O . ALA A 1 190 ? -27.437 5.310 -0.719 1.00 48.75 190 ALA A O 1
ATOM 1417 N N . ALA A 1 191 ? -27.207 4.626 1.394 1.00 43.16 191 ALA A N 1
ATOM 1418 C CA . ALA A 1 191 ? -28.611 4.727 1.770 1.00 43.16 191 ALA A CA 1
ATOM 1419 C C . ALA A 1 191 ? -29.112 6.155 2.087 1.00 43.16 191 ALA A C 1
ATOM 1421 O O . ALA A 1 191 ? -30.315 6.343 2.237 1.00 43.16 191 ALA A O 1
ATOM 1422 N N . ALA A 1 192 ? -28.255 7.180 2.168 1.00 45.59 192 ALA A N 1
ATOM 1423 C CA . ALA A 1 192 ? -28.688 8.545 2.523 1.00 45.59 192 ALA A CA 1
ATOM 1424 C C . ALA A 1 192 ? -29.150 9.415 1.327 1.00 45.59 192 ALA A C 1
ATOM 1426 O O . ALA A 1 192 ? -29.266 10.631 1.455 1.00 45.59 192 ALA A O 1
ATOM 1427 N N . GLY A 1 193 ? -29.391 8.814 0.157 1.00 45.31 193 GLY A N 1
ATOM 1428 C CA . GLY A 1 193 ? -29.575 9.528 -1.111 1.00 45.31 193 GLY A CA 1
ATOM 1429 C C . GLY A 1 193 ? -30.897 9.288 -1.840 1.00 45.31 193 GLY A C 1
ATOM 1430 O O . GLY A 1 193 ? -30.877 9.271 -3.061 1.00 45.31 193 GLY A O 1
ATOM 1431 N N . GLN A 1 194 ? -32.030 9.091 -1.156 1.00 42.28 194 GLN A N 1
ATOM 1432 C CA . GLN A 1 194 ? -33.361 9.161 -1.788 1.00 42.28 194 GLN A CA 1
ATOM 1433 C C . GLN A 1 194 ? -34.405 9.761 -0.834 1.00 42.28 194 GLN A C 1
ATOM 1435 O O . GLN A 1 194 ? -35.326 9.091 -0.379 1.00 42.28 194 GLN A O 1
ATOM 1440 N N . GLN A 1 195 ? -34.292 11.058 -0.550 1.00 41.12 195 GLN A N 1
ATOM 1441 C CA . GLN A 1 195 ? -35.466 11.848 -0.174 1.00 41.12 195 GLN A CA 1
ATOM 1442 C C . GLN A 1 195 ? -36.017 12.462 -1.464 1.00 41.12 195 GLN A C 1
ATOM 1444 O O . GLN A 1 195 ? -35.556 13.501 -1.928 1.00 41.12 195 GLN A O 1
ATOM 1449 N N . LEU A 1 196 ? -36.952 11.743 -2.094 1.00 46.41 196 LEU A N 1
ATOM 1450 C CA . LEU A 1 196 ? -37.751 12.258 -3.206 1.00 46.41 196 LEU A CA 1
ATOM 1451 C C . LEU A 1 196 ? -38.464 13.542 -2.743 1.00 46.41 196 LEU A C 1
ATOM 1453 O O . LEU A 1 196 ? -39.049 13.533 -1.655 1.00 46.41 196 LEU A O 1
ATOM 1457 N N . PRO A 1 197 ? -38.442 14.636 -3.526 1.00 47.72 197 PRO A N 1
ATOM 1458 C CA . PRO A 1 197 ? -39.217 15.822 -3.195 1.00 47.72 197 PRO A CA 1
ATOM 1459 C C . PRO A 1 197 ? -40.696 15.438 -3.130 1.00 47.72 197 PRO A C 1
ATOM 1461 O O . PRO A 1 197 ? -41.247 14.879 -4.081 1.00 47.72 197 PRO A O 1
ATOM 1464 N N . GLN A 1 198 ? -41.333 15.705 -1.989 1.00 53.00 198 GLN A N 1
ATOM 1465 C CA . GLN A 1 198 ? -42.773 15.541 -1.870 1.00 53.00 198 GLN A CA 1
ATOM 1466 C C . GLN A 1 198 ? -43.449 16.503 -2.844 1.00 53.00 198 GLN A C 1
ATOM 1468 O O . GLN A 1 198 ? -43.252 17.716 -2.775 1.00 53.00 198 GLN A O 1
ATOM 1473 N N . ALA A 1 199 ? -44.218 15.936 -3.770 1.00 54.59 199 ALA A N 1
ATOM 1474 C CA . ALA A 1 199 ? -45.073 16.690 -4.664 1.00 54.59 199 ALA A CA 1
ATOM 1475 C C . ALA A 1 199 ? -46.078 17.494 -3.827 1.00 54.59 199 ALA A C 1
ATOM 1477 O O . ALA A 1 199 ? -46.895 16.926 -3.099 1.00 54.59 199 ALA A O 1
ATOM 1478 N N . VAL A 1 200 ? -45.988 18.818 -3.927 1.00 61.34 200 VAL A N 1
ATOM 1479 C CA . VAL A 1 200 ? -47.001 19.742 -3.417 1.00 61.34 200 VAL A CA 1
ATOM 1480 C C . VAL A 1 200 ? -48.230 19.584 -4.313 1.00 61.34 200 VAL A C 1
ATOM 1482 O O . VAL A 1 200 ? -48.113 19.680 -5.535 1.00 61.34 200 VAL A O 1
ATOM 1485 N N . LYS A 1 201 ? -49.369 19.254 -3.698 1.00 61.69 201 LYS A N 1
ATOM 1486 C CA . LYS A 1 201 ? -50.680 19.208 -4.355 1.00 61.69 201 LYS A CA 1
ATOM 1487 C C . LYS A 1 201 ? -51.228 20.608 -4.582 1.00 61.69 201 LYS A C 1
ATOM 1489 O O . LYS A 1 201 ? -50.995 21.463 -3.699 1.00 61.69 201 LYS A O 1
#

Mean predicted aligned error: 11.57 Å

Solvent-accessible surface area (backbone atoms only — not comparable to full-atom values): 11865 Å² total; per-residue (Å²): 139,85,85,79,81,80,81,80,79,84,70,79,75,79,71,79,79,80,66,41,70,41,94,54,72,31,28,30,56,36,92,53,68,48,77,50,77,50,64,47,96,87,66,48,48,38,35,42,30,43,52,53,43,61,15,40,41,48,29,22,58,100,60,28,40,34,20,17,15,53,41,58,23,26,33,42,29,28,64,92,56,78,55,47,39,34,47,30,47,19,31,40,34,44,42,70,52,79,90,50,59,25,27,46,32,28,50,48,63,98,72,82,43,69,48,98,50,67,65,64,52,50,53,56,52,52,55,50,59,74,72,61,86,83,88,70,93,85,80,70,96,87,59,89,66,84,60,80,37,62,21,46,64,54,47,52,49,43,38,71,71,69,46,46,53,74,47,73,46,76,38,82,49,64,69,59,31,47,53,59,56,69,29,48,43,70,58,77,64,84,80,83,76,77,84,72,81,79,82,82,130

Organism: NCBI:txid2728837

Radius of gyration: 20.28 Å; Cα contacts (8 Å, |Δi|>4): 370; chains: 1; bounding box: 85×48×58 Å